Protein AF-A0A3C2B4I6-F1 (afdb_monomer_lite)

Structure (mmCIF, N/CA/C/O backbone):
data_AF-A0A3C2B4I6-F1
#
_entry.id   AF-A0A3C2B4I6-F1
#
loop_
_atom_site.group_PDB
_atom_site.id
_atom_site.type_symbol
_atom_site.label_atom_id
_atom_site.label_alt_id
_atom_site.label_comp_id
_atom_site.label_asym_id
_atom_site.label_entity_id
_atom_site.label_seq_id
_atom_site.pdbx_PDB_ins_code
_atom_site.Cartn_x
_atom_site.Cartn_y
_atom_site.Cartn_z
_atom_site.occupancy
_atom_site.B_iso_or_equiv
_atom_site.auth_seq_id
_atom_site.auth_comp_id
_atom_site.auth_asym_id
_atom_site.auth_atom_id
_atom_site.pdbx_PDB_model_num
ATOM 1 N N . MET A 1 1 ? 24.260 46.551 -58.430 1.00 42.47 1 MET A N 1
ATOM 2 C CA . MET A 1 1 ? 23.705 46.787 -57.082 1.00 42.47 1 MET A CA 1
ATOM 3 C C . MET A 1 1 ? 23.030 45.503 -56.647 1.00 42.47 1 MET A C 1
ATOM 5 O O . MET A 1 1 ? 22.108 45.074 -57.323 1.00 42.47 1 MET A O 1
ATOM 9 N N . GLY A 1 2 ? 23.569 44.849 -55.626 1.00 36.72 2 GLY A N 1
ATOM 10 C CA . GLY A 1 2 ? 23.146 43.525 -55.175 1.00 36.72 2 GLY A CA 1
ATOM 11 C C . GLY A 1 2 ? 24.155 43.033 -54.150 1.00 36.72 2 GLY A C 1
ATOM 12 O O . GLY A 1 2 ? 25.173 42.453 -54.504 1.00 36.72 2 GLY A O 1
ATOM 13 N N . GLU A 1 3 ? 23.912 43.436 -52.914 1.00 32.66 3 GLU A N 1
ATOM 14 C CA . GLU A 1 3 ? 24.729 43.251 -51.723 1.00 32.66 3 GLU A CA 1
ATOM 15 C C . GLU A 1 3 ? 24.770 41.771 -51.314 1.00 32.66 3 GLU A C 1
ATOM 17 O O . GLU A 1 3 ? 23.736 41.111 -51.236 1.00 32.66 3 GLU A O 1
ATOM 22 N N . VAL A 1 4 ? 25.974 41.251 -51.071 1.00 36.31 4 VAL A N 1
ATOM 23 C CA . VAL A 1 4 ? 26.203 39.921 -50.500 1.00 36.31 4 VAL A CA 1
ATOM 24 C C . VAL A 1 4 ? 26.600 40.142 -49.045 1.00 36.31 4 VAL A C 1
ATOM 26 O O . VAL A 1 4 ? 27.702 40.613 -48.773 1.00 36.31 4 VAL A O 1
ATOM 29 N N . VAL A 1 5 ? 25.703 39.822 -48.113 1.00 42.22 5 VAL A N 1
ATOM 30 C CA . VAL A 1 5 ? 25.998 39.780 -46.675 1.00 42.22 5 VAL A CA 1
ATOM 31 C C . VAL A 1 5 ? 25.936 38.328 -46.225 1.00 42.22 5 VAL A C 1
ATOM 33 O O . VAL A 1 5 ? 24.902 37.680 -46.371 1.00 42.22 5 VAL A O 1
ATOM 36 N N . GLY A 1 6 ? 27.037 37.829 -45.660 1.00 32.84 6 GLY A N 1
ATOM 37 C CA . GLY A 1 6 ? 27.046 36.571 -44.915 1.00 32.84 6 GLY A CA 1
ATOM 38 C C . GLY A 1 6 ? 28.350 35.785 -45.004 1.00 32.84 6 GLY A C 1
ATOM 39 O O . GLY A 1 6 ? 28.375 34.710 -45.591 1.00 32.84 6 GLY A O 1
ATOM 40 N N . LEU A 1 7 ? 29.423 36.296 -44.394 1.00 37.19 7 LEU A N 1
ATOM 41 C CA . LEU A 1 7 ? 30.557 35.479 -43.953 1.00 37.19 7 LEU A CA 1
ATOM 42 C C . LEU A 1 7 ? 30.389 35.193 -42.454 1.00 37.19 7 LEU A C 1
ATOM 44 O O . LEU A 1 7 ? 30.412 36.126 -41.658 1.00 37.19 7 LEU A O 1
ATOM 48 N N . ALA A 1 8 ? 30.273 33.919 -42.077 1.00 35.56 8 ALA A N 1
ATOM 49 C CA . ALA A 1 8 ? 30.660 33.410 -40.759 1.00 35.56 8 ALA A CA 1
ATOM 50 C C . ALA A 1 8 ? 30.963 31.906 -40.881 1.00 35.56 8 ALA A C 1
ATOM 52 O O . ALA A 1 8 ? 30.145 31.140 -41.387 1.00 35.56 8 ALA A O 1
ATOM 53 N N . GLY A 1 9 ? 32.183 31.518 -40.504 1.00 38.19 9 GLY A N 1
ATOM 54 C CA . GLY A 1 9 ? 32.722 30.165 -40.647 1.00 38.19 9 GLY A CA 1
ATOM 55 C C . GLY A 1 9 ? 32.210 29.161 -39.604 1.00 38.19 9 GLY A C 1
ATOM 56 O O . GLY A 1 9 ? 31.502 29.536 -38.670 1.00 38.19 9 GLY A O 1
ATOM 57 N N . PRO A 1 10 ? 32.574 27.874 -39.753 1.00 44.31 10 PRO A N 1
ATOM 58 C CA . PRO A 1 10 ? 32.165 26.809 -38.849 1.00 44.31 10 PRO A CA 1
ATOM 59 C C . PRO A 1 10 ? 33.047 26.836 -37.596 1.00 44.31 10 PRO A C 1
ATOM 61 O O . PRO A 1 10 ? 34.232 26.515 -37.656 1.00 44.31 10 PRO A O 1
ATOM 64 N N . GLY A 1 11 ? 32.469 27.219 -36.463 1.00 34.66 11 GLY A N 1
ATOM 65 C CA . GLY A 1 11 ? 33.149 27.213 -35.174 1.00 34.66 11 GLY A CA 1
ATOM 66 C C . GLY A 1 11 ? 32.163 26.939 -34.047 1.00 34.66 11 GLY A C 1
ATOM 67 O O . GLY A 1 11 ? 31.290 27.753 -33.786 1.00 34.66 11 GLY A O 1
ATOM 68 N N . GLU A 1 12 ? 32.335 25.774 -33.422 1.00 37.41 12 GLU A N 1
ATOM 69 C CA . GLU A 1 12 ? 31.983 25.480 -32.026 1.00 37.41 12 GLU A CA 1
ATOM 70 C C . GLU A 1 12 ? 30.504 25.617 -31.631 1.00 37.41 12 GLU A C 1
ATOM 72 O O . GLU A 1 12 ? 30.073 26.558 -30.972 1.00 37.41 12 GLU A O 1
ATOM 77 N N . VAL A 1 13 ? 29.723 24.578 -31.943 1.00 38.53 13 VAL A N 1
ATOM 78 C CA . VAL A 1 13 ? 28.493 24.293 -31.195 1.00 38.53 13 VAL A CA 1
ATOM 79 C C . VAL A 1 13 ? 28.908 23.570 -29.913 1.00 38.53 13 VAL A C 1
ATOM 81 O O . VAL A 1 13 ? 29.295 22.401 -29.954 1.00 38.53 13 VAL A O 1
ATOM 84 N N . GLY A 1 14 ? 28.877 24.283 -28.787 1.00 33.66 14 GLY A N 1
ATOM 85 C CA . GLY A 1 14 ? 29.060 23.703 -27.461 1.00 33.66 14 GLY A CA 1
ATOM 86 C C . GLY A 1 14 ? 28.008 22.624 -27.209 1.00 33.66 14 GLY A C 1
ATOM 87 O O . GLY A 1 14 ? 26.807 22.878 -27.285 1.00 33.66 14 GLY A O 1
ATOM 88 N N . ALA A 1 15 ? 28.466 21.403 -26.949 1.00 41.81 15 ALA A N 1
ATOM 89 C CA . ALA A 1 15 ? 27.624 20.324 -26.463 1.00 41.81 15 ALA A CA 1
ATOM 90 C C . ALA A 1 15 ? 27.304 20.587 -24.985 1.00 41.81 15 ALA A C 1
ATOM 92 O O . ALA A 1 15 ? 28.025 20.127 -24.105 1.00 41.81 15 ALA A O 1
ATOM 93 N N . GLU A 1 16 ? 26.243 21.346 -24.724 1.00 41.78 16 GLU A N 1
ATOM 94 C CA . GLU A 1 16 ? 25.640 21.462 -23.394 1.00 41.78 16 GLU A CA 1
ATOM 95 C C . GLU A 1 16 ? 24.633 20.302 -23.224 1.00 41.78 16 GLU A C 1
ATOM 97 O O . GLU A 1 16 ? 23.633 20.252 -23.952 1.00 41.78 16 GLU A O 1
ATOM 102 N N . PRO A 1 17 ? 24.873 19.313 -22.346 1.00 41.53 17 PRO A N 1
ATOM 103 C CA . PRO A 1 17 ? 23.876 18.294 -22.032 1.00 41.53 17 PRO A CA 1
ATOM 104 C C . PRO A 1 17 ? 22.804 18.871 -21.090 1.00 41.53 17 PRO A C 1
ATOM 106 O O . PRO A 1 17 ? 23.142 19.655 -20.216 1.00 41.53 17 PRO A O 1
ATOM 109 N N . PRO A 1 18 ? 21.521 18.474 -21.192 1.00 46.28 18 PRO A N 1
ATOM 110 C CA . PRO A 1 18 ? 20.528 18.831 -20.187 1.00 46.28 18 PRO A CA 1
ATOM 111 C C . PRO A 1 18 ? 20.714 17.948 -18.946 1.00 46.28 18 PRO A C 1
ATOM 113 O O . PRO A 1 18 ? 20.271 16.796 -18.896 1.00 46.28 18 PRO A O 1
ATOM 116 N N . ASP A 1 19 ? 21.370 18.491 -17.932 1.00 41.94 19 ASP A N 1
ATOM 117 C CA . ASP A 1 19 ? 21.428 17.970 -16.571 1.00 41.94 19 ASP A CA 1
ATOM 118 C C . ASP A 1 19 ? 20.028 17.973 -15.935 1.00 41.94 19 ASP A C 1
ATOM 120 O O . ASP A 1 19 ? 19.563 18.910 -15.289 1.00 41.94 19 ASP A O 1
ATOM 124 N N . VAL A 1 20 ? 19.329 16.852 -16.111 1.00 46.31 20 VAL A N 1
ATOM 125 C CA . VAL A 1 20 ? 18.185 16.481 -15.280 1.00 46.31 20 VAL A CA 1
ATOM 126 C C . VAL A 1 20 ? 18.740 16.015 -13.935 1.00 46.31 20 VAL A C 1
ATOM 128 O O . VAL A 1 20 ? 19.283 14.916 -13.824 1.00 46.31 20 VAL A O 1
ATOM 131 N N . GLY A 1 21 ? 18.614 16.862 -12.913 1.00 40.44 21 GLY A N 1
ATOM 132 C CA . GLY A 1 21 ? 18.989 16.553 -11.534 1.00 40.44 21 GLY A CA 1
ATOM 133 C C . GLY A 1 21 ? 18.323 15.270 -11.029 1.00 40.44 21 GLY A C 1
ATOM 134 O O . GLY A 1 21 ? 17.140 15.247 -10.695 1.00 40.44 21 GLY A O 1
ATOM 135 N N . LEU A 1 22 ? 19.102 14.190 -10.965 1.00 43.59 22 LEU A N 1
ATOM 136 C CA . LEU A 1 22 ? 18.763 12.954 -10.265 1.00 43.59 22 LEU A CA 1
ATOM 137 C C . LEU A 1 22 ? 19.282 13.045 -8.825 1.00 43.59 22 LEU A C 1
ATOM 139 O O . LEU A 1 22 ? 20.211 12.343 -8.436 1.00 43.59 22 LEU A O 1
ATOM 143 N N . ASP A 1 23 ? 18.678 13.915 -8.019 1.00 39.09 23 ASP A N 1
ATOM 144 C CA . ASP A 1 23 ? 18.985 14.064 -6.592 1.00 39.09 23 ASP A CA 1
ATOM 145 C C . ASP A 1 23 ? 18.058 13.210 -5.706 1.00 39.09 23 ASP A C 1
ATOM 147 O O . ASP A 1 23 ? 17.593 13.640 -4.651 1.00 39.09 23 ASP A O 1
ATOM 151 N N . ARG A 1 24 ? 17.767 11.959 -6.095 1.00 41.47 24 ARG A N 1
ATOM 152 C CA . ARG A 1 24 ? 17.055 11.021 -5.207 1.00 41.47 24 ARG A CA 1
ATOM 153 C C . ARG A 1 24 ? 17.670 9.632 -5.200 1.00 41.47 24 ARG A C 1
ATOM 155 O O . ARG A 1 24 ? 17.984 9.057 -6.235 1.00 41.47 24 ARG A O 1
ATOM 162 N N . ALA A 1 25 ? 17.822 9.125 -3.978 1.00 34.28 25 ALA A N 1
ATOM 163 C CA . ALA A 1 25 ? 18.508 7.896 -3.623 1.00 34.28 25 ALA A CA 1
ATOM 164 C C . ALA A 1 25 ? 18.123 6.698 -4.505 1.00 34.28 25 ALA A C 1
ATOM 166 O O . ALA A 1 25 ? 16.953 6.348 -4.652 1.00 34.28 25 ALA A O 1
ATOM 167 N N . TYR A 1 26 ? 19.162 6.050 -5.024 1.00 34.78 26 TYR A N 1
ATOM 168 C CA . TYR A 1 26 ? 19.161 4.752 -5.683 1.00 34.78 26 TYR A CA 1
ATOM 169 C C . TYR A 1 26 ? 18.458 3.697 -4.805 1.00 34.78 26 TYR A C 1
ATOM 171 O O . TYR A 1 26 ? 19.023 3.212 -3.823 1.00 34.78 26 TYR A O 1
ATOM 179 N N . GLU A 1 27 ? 17.211 3.331 -5.126 1.00 37.97 27 GLU A N 1
ATOM 180 C CA . GLU A 1 27 ? 16.585 2.137 -4.551 1.00 37.97 27 GLU A CA 1
ATOM 181 C C . GLU A 1 27 ? 17.243 0.900 -5.183 1.00 37.97 27 GLU A C 1
ATOM 183 O O . GLU A 1 27 ? 17.097 0.615 -6.370 1.00 37.97 27 GLU A O 1
ATOM 188 N N . ARG A 1 28 ? 17.994 0.169 -4.355 1.00 37.78 28 ARG A N 1
ATOM 189 C CA . ARG A 1 28 ? 18.624 -1.122 -4.645 1.00 37.78 28 ARG A CA 1
ATOM 190 C C . ARG A 1 28 ? 17.547 -2.170 -4.955 1.00 37.78 28 ARG A C 1
ATOM 192 O O . ARG A 1 28 ? 17.141 -2.925 -4.074 1.00 37.78 28 ARG A O 1
ATOM 199 N N . PHE A 1 29 ? 17.065 -2.219 -6.194 1.00 36.41 29 PHE A N 1
ATOM 200 C CA . PHE A 1 29 ? 16.226 -3.317 -6.666 1.00 36.41 29 PHE A CA 1
ATOM 201 C C . PHE A 1 29 ? 17.099 -4.560 -6.869 1.00 36.41 29 PHE A C 1
ATOM 203 O O . PHE A 1 29 ? 17.863 -4.663 -7.826 1.00 36.41 29 PHE A O 1
ATOM 210 N N . GLN A 1 30 ? 16.986 -5.512 -5.942 1.00 42.88 30 GLN A N 1
ATOM 211 C CA . GLN A 1 30 ? 17.331 -6.907 -6.200 1.00 42.88 30 GLN A CA 1
ATOM 212 C C . GLN A 1 30 ? 16.523 -7.387 -7.413 1.00 42.88 30 GLN A C 1
ATOM 214 O O . GLN A 1 30 ? 15.316 -7.150 -7.497 1.00 42.88 30 GLN A O 1
ATOM 219 N N . GLY A 1 31 ? 17.213 -8.013 -8.368 1.00 35.94 31 GLY A N 1
ATOM 220 C CA . GLY A 1 31 ? 16.643 -8.472 -9.628 1.00 35.94 31 GLY A CA 1
ATOM 221 C C . GLY A 1 31 ? 15.423 -9.366 -9.417 1.00 35.94 31 GLY A C 1
ATOM 222 O O . GLY A 1 31 ? 15.503 -10.406 -8.768 1.00 35.94 31 GLY A O 1
ATOM 223 N N . LEU A 1 32 ? 14.294 -8.961 -9.995 1.00 32.66 32 LEU A N 1
ATOM 224 C CA . LEU A 1 32 ? 13.143 -9.833 -10.181 1.00 32.66 32 LEU A CA 1
ATOM 225 C C . LEU A 1 32 ? 13.495 -10.863 -11.257 1.00 32.66 32 LEU A C 1
ATOM 227 O O . LEU A 1 32 ? 13.617 -10.536 -12.437 1.00 32.66 32 LEU A O 1
ATOM 231 N N . THR A 1 33 ? 13.656 -12.115 -10.843 1.00 38.62 33 THR A N 1
ATOM 232 C CA . THR A 1 33 ? 13.676 -13.275 -11.730 1.00 38.62 33 THR A CA 1
ATOM 233 C C . THR A 1 33 ? 12.339 -13.372 -12.461 1.00 38.62 33 THR A C 1
ATOM 235 O O . THR A 1 33 ? 11.281 -13.514 -11.852 1.00 38.62 33 THR A O 1
ATOM 238 N N . VAL A 1 34 ? 12.383 -13.289 -13.789 1.00 35.47 34 VAL A N 1
ATOM 239 C CA . VAL A 1 34 ? 11.223 -13.532 -14.651 1.00 35.47 34 VAL A CA 1
ATOM 240 C C . VAL A 1 34 ? 11.023 -15.050 -14.746 1.00 35.47 34 VAL A C 1
ATOM 242 O O . VAL A 1 34 ? 11.927 -15.732 -15.235 1.00 35.47 34 VAL A O 1
ATOM 245 N N . PRO A 1 35 ? 9.884 -15.622 -14.316 1.00 34.84 35 PRO A N 1
ATOM 246 C CA . PRO A 1 35 ? 9.615 -17.031 -14.554 1.00 34.84 35 PRO A CA 1
ATOM 247 C C . PRO A 1 35 ? 9.388 -17.234 -16.057 1.00 34.84 35 PRO A C 1
ATOM 249 O O . PRO A 1 35 ? 8.413 -16.742 -16.627 1.00 34.84 35 PRO A O 1
ATOM 252 N N . ARG A 1 36 ? 10.300 -17.953 -16.722 1.00 34.03 36 ARG A N 1
ATOM 253 C CA . ARG A 1 36 ? 10.041 -18.481 -18.065 1.00 34.03 36 ARG A CA 1
ATOM 254 C C . ARG A 1 36 ? 9.018 -19.604 -17.936 1.00 34.03 36 ARG A C 1
ATOM 256 O O . ARG A 1 36 ? 9.290 -20.626 -17.314 1.00 34.03 36 ARG A O 1
ATOM 263 N N . LEU A 1 37 ? 7.846 -19.394 -18.531 1.00 36.22 37 LEU A N 1
ATOM 264 C CA . LEU A 1 37 ? 6.846 -20.434 -18.733 1.00 36.22 37 LEU A CA 1
ATOM 265 C C . LEU A 1 37 ? 7.494 -21.556 -19.562 1.00 36.22 37 LEU A C 1
ATOM 267 O O . LEU A 1 37 ? 7.978 -21.315 -20.669 1.00 36.22 37 LEU A O 1
ATOM 271 N N . GLY A 1 38 ? 7.570 -22.752 -18.979 1.00 35.97 38 GLY A N 1
ATOM 272 C CA . GLY A 1 38 ? 8.239 -23.908 -19.557 1.00 35.97 38 GLY A CA 1
ATOM 273 C C . GLY A 1 38 ? 7.572 -24.371 -20.847 1.00 35.97 38 GLY A C 1
ATOM 274 O O . GLY A 1 38 ? 6.449 -24.863 -20.835 1.00 35.97 38 GLY A O 1
ATOM 275 N N . VAL A 1 39 ? 8.304 -24.263 -21.952 1.00 36.41 39 VAL A N 1
ATOM 276 C CA . VAL A 1 39 ? 8.123 -25.132 -23.114 1.00 36.41 39 VAL A CA 1
ATOM 277 C C . VAL A 1 39 ? 9.224 -26.174 -23.003 1.00 36.41 39 VAL A C 1
ATOM 279 O O . VAL A 1 39 ? 10.406 -25.840 -23.106 1.00 36.41 39 VAL A O 1
ATOM 282 N N . GLY A 1 40 ? 8.827 -27.411 -22.701 1.00 38.47 40 GLY A N 1
ATOM 283 C CA . GLY A 1 40 ? 9.724 -28.549 -22.551 1.00 38.47 40 GLY A CA 1
ATOM 284 C C . GLY A 1 40 ? 10.572 -28.731 -23.803 1.00 38.47 40 GLY A C 1
ATOM 285 O O . GLY A 1 40 ? 10.074 -29.121 -24.855 1.00 38.47 40 GLY A O 1
ATOM 286 N N . ARG A 1 41 ? 11.860 -28.426 -23.679 1.00 33.91 41 ARG A N 1
ATOM 287 C CA . ARG A 1 41 ? 12.894 -28.919 -24.577 1.00 33.91 41 ARG A CA 1
ATOM 288 C C . ARG A 1 41 ? 13.745 -29.857 -23.749 1.00 33.91 41 ARG A C 1
ATOM 290 O O . ARG A 1 41 ? 14.305 -29.438 -22.738 1.00 33.91 41 ARG A O 1
ATOM 297 N N . GLU A 1 42 ? 13.752 -31.122 -24.150 1.00 31.84 42 GLU A N 1
ATOM 298 C CA . GLU A 1 42 ? 14.636 -32.148 -23.614 1.00 31.84 42 GLU A CA 1
ATOM 299 C C . GLU A 1 42 ? 16.052 -31.584 -23.520 1.00 31.84 42 GLU A C 1
ATOM 301 O O . GLU A 1 42 ? 16.640 -31.140 -24.509 1.00 31.84 42 GLU A O 1
ATOM 306 N N . ALA A 1 43 ? 16.575 -31.552 -22.298 1.00 28.72 43 ALA A N 1
ATOM 307 C CA . ALA A 1 43 ? 17.964 -31.240 -22.056 1.00 28.72 43 ALA A CA 1
ATOM 308 C C . ALA A 1 43 ? 18.793 -32.407 -22.600 1.00 28.72 43 ALA A C 1
ATOM 310 O O . ALA A 1 43 ? 19.017 -33.401 -21.912 1.00 28.72 43 ALA A O 1
ATOM 311 N N . VAL A 1 44 ? 19.239 -32.300 -23.851 1.00 31.78 44 VAL A N 1
ATOM 312 C CA . VAL A 1 44 ? 20.329 -33.135 -24.353 1.00 31.78 44 VAL A CA 1
ATOM 313 C C . VAL A 1 44 ? 21.587 -32.668 -23.632 1.00 31.78 44 VAL A C 1
ATOM 315 O O . VAL A 1 44 ? 22.223 -31.680 -23.996 1.00 31.78 44 VAL A O 1
ATOM 318 N N . GLN A 1 45 ? 21.894 -33.355 -22.538 1.00 27.14 45 GLN A N 1
ATOM 319 C CA . GLN A 1 45 ? 23.137 -33.204 -21.809 1.00 27.14 45 GLN A CA 1
ATOM 320 C C . GLN A 1 45 ? 24.261 -33.728 -22.706 1.00 27.14 45 GLN A C 1
ATOM 322 O O . GLN A 1 45 ? 24.433 -34.935 -22.868 1.00 27.14 45 GLN A O 1
ATOM 327 N N . VAL A 1 46 ? 25.015 -32.817 -23.324 1.00 31.12 46 VAL A N 1
ATOM 328 C CA . VAL A 1 46 ? 26.238 -33.171 -24.048 1.00 31.12 46 VAL A CA 1
ATOM 329 C C . VAL A 1 46 ? 27.255 -33.632 -23.008 1.00 31.12 46 VAL A C 1
ATOM 331 O O . VAL A 1 46 ? 27.885 -32.836 -22.314 1.00 31.12 46 VAL A O 1
ATOM 334 N N . GLN A 1 47 ? 27.355 -34.947 -22.845 1.00 30.23 47 GLN A N 1
ATOM 335 C CA . GLN A 1 47 ? 28.338 -35.585 -21.987 1.00 30.23 47 GLN A CA 1
ATOM 336 C C . GLN A 1 47 ? 29.711 -35.391 -22.645 1.00 30.23 47 GLN A C 1
ATOM 338 O O . GLN A 1 47 ? 30.035 -36.051 -23.633 1.00 30.23 47 GLN A O 1
ATOM 343 N N . HIS A 1 48 ? 30.525 -34.465 -22.129 1.00 28.08 48 HIS A N 1
ATOM 344 C CA . HIS A 1 48 ? 31.943 -34.431 -22.478 1.00 28.08 48 HIS A CA 1
ATOM 345 C C . HIS A 1 48 ? 32.550 -35.769 -22.057 1.00 28.08 48 HIS A C 1
ATOM 347 O O . HIS A 1 48 ? 32.607 -36.102 -20.871 1.00 28.08 48 HIS A O 1
ATOM 353 N N . ARG A 1 49 ? 32.953 -36.565 -23.050 1.00 31.09 49 ARG A N 1
ATOM 354 C CA . ARG A 1 49 ? 33.602 -37.857 -22.850 1.00 31.09 49 ARG A CA 1
ATOM 355 C C . ARG A 1 49 ? 34.909 -37.618 -22.103 1.00 31.09 49 ARG A C 1
ATOM 357 O O . ARG A 1 49 ? 35.883 -37.150 -22.685 1.00 31.09 49 ARG A O 1
ATOM 364 N N . ALA A 1 50 ? 34.923 -37.949 -20.817 1.00 34.16 50 ALA A N 1
ATOM 365 C CA . ALA A 1 50 ? 36.154 -38.128 -20.071 1.00 34.16 50 ALA A CA 1
ATOM 366 C C . ALA A 1 50 ? 36.949 -39.250 -20.753 1.00 34.16 50 ALA A C 1
ATOM 368 O O . ALA A 1 50 ? 36.554 -40.414 -20.713 1.00 34.16 50 ALA A O 1
ATOM 369 N N . ILE A 1 51 ? 38.042 -38.893 -21.425 1.00 38.44 51 ILE A N 1
ATOM 370 C CA . ILE A 1 51 ? 39.042 -39.857 -21.878 1.00 38.44 51 ILE A CA 1
ATOM 371 C C . ILE A 1 51 ? 40.219 -39.730 -20.914 1.00 38.44 51 ILE A C 1
ATOM 373 O O . ILE A 1 51 ? 41.125 -38.925 -21.108 1.00 38.44 51 ILE A O 1
ATOM 377 N N . LEU A 1 52 ? 40.162 -40.517 -19.839 1.00 38.03 52 LEU A N 1
ATOM 378 C CA . LEU A 1 52 ? 41.347 -40.905 -19.087 1.00 38.03 52 LEU A CA 1
ATOM 379 C C . LEU A 1 52 ? 42.001 -42.101 -19.789 1.00 38.03 52 LEU A C 1
ATOM 381 O O . LEU A 1 52 ? 41.351 -43.106 -20.058 1.00 38.03 52 LEU A O 1
ATOM 385 N N . SER A 1 53 ? 43.295 -41.929 -20.055 1.00 40.72 53 SER A N 1
ATOM 386 C CA . SER A 1 53 ? 44.372 -42.924 -20.135 1.00 40.72 53 SER A CA 1
ATOM 387 C C . SER A 1 53 ? 44.130 -44.247 -20.879 1.00 40.72 53 SER A C 1
ATOM 389 O O . SER A 1 53 ? 43.523 -45.178 -20.357 1.00 40.72 53 SER A O 1
ATOM 391 N N . SER A 1 54 ? 44.822 -44.404 -22.008 1.00 33.19 54 SER A N 1
ATOM 392 C CA . SER A 1 54 ? 45.474 -45.666 -22.377 1.00 33.19 54 SER A CA 1
ATOM 393 C C . SER A 1 54 ? 46.672 -45.340 -23.271 1.00 33.19 54 SER A C 1
ATOM 395 O O . SER A 1 54 ? 46.537 -44.578 -24.226 1.00 33.19 54 SER A O 1
ATOM 397 N N . GLY A 1 55 ? 47.860 -45.789 -22.866 1.00 31.33 55 GLY A N 1
ATOM 398 C CA . GLY A 1 55 ? 49.144 -45.319 -23.381 1.00 31.33 55 GLY A CA 1
ATOM 399 C C . GLY A 1 55 ? 49.716 -46.118 -24.550 1.00 31.33 55 GLY A C 1
ATOM 400 O O . GLY A 1 55 ? 49.275 -47.227 -24.822 1.00 31.33 55 GLY A O 1
ATOM 401 N N . ALA A 1 56 ? 50.736 -45.536 -25.190 1.00 32.31 56 ALA A N 1
ATOM 402 C CA . ALA A 1 56 ? 52.027 -46.148 -25.541 1.00 32.31 56 ALA A CA 1
ATOM 403 C C . ALA A 1 56 ? 52.826 -45.217 -26.488 1.00 32.31 56 ALA A C 1
ATOM 405 O O . ALA A 1 56 ? 52.313 -44.830 -27.531 1.00 32.31 56 ALA A O 1
ATOM 406 N N . GLY A 1 57 ? 54.095 -44.927 -26.150 1.00 30.11 57 GLY A N 1
ATOM 407 C CA . GLY A 1 57 ? 55.178 -44.673 -27.126 1.00 30.11 57 GLY A CA 1
ATOM 408 C C . GLY A 1 57 ? 55.581 -43.225 -27.488 1.00 30.11 57 GLY A C 1
ATOM 409 O O . GLY A 1 57 ? 55.092 -42.693 -28.470 1.00 30.11 57 GLY A O 1
ATOM 410 N N . THR A 1 58 ? 56.514 -42.651 -26.707 1.00 31.64 58 THR A N 1
ATOM 411 C CA . THR A 1 58 ? 57.739 -41.826 -26.989 1.00 31.64 58 THR A CA 1
ATOM 412 C C . THR A 1 58 ? 58.018 -41.248 -28.414 1.00 31.64 58 THR A C 1
ATOM 414 O O . THR A 1 58 ? 57.688 -41.940 -29.370 1.00 31.64 58 THR A O 1
ATOM 417 N N . PRO A 1 59 ? 58.779 -40.123 -28.627 1.00 45.16 59 PRO A N 1
ATOM 418 C CA . PRO A 1 59 ? 59.487 -39.223 -27.688 1.00 45.16 59 PRO A CA 1
ATOM 419 C C . PRO A 1 59 ? 59.140 -37.716 -27.754 1.00 45.16 59 PRO A C 1
ATOM 421 O O . PRO A 1 59 ? 58.807 -37.151 -28.788 1.00 45.16 59 PRO A O 1
ATOM 424 N N . CYS A 1 60 ? 59.373 -37.076 -26.607 1.00 43.44 60 CYS A N 1
ATOM 425 C CA . CYS A 1 60 ? 60.074 -35.805 -26.388 1.00 43.44 60 CYS A CA 1
ATOM 426 C C . CYS A 1 60 ? 60.223 -34.845 -27.588 1.00 43.44 60 CYS A C 1
ATOM 428 O O . CYS A 1 60 ? 61.181 -34.940 -28.353 1.00 43.44 60 CYS A O 1
ATOM 430 N N . ILE A 1 61 ? 59.386 -33.810 -27.630 1.00 37.50 61 ILE A N 1
ATOM 431 C CA . ILE A 1 61 ? 59.807 -32.496 -28.119 1.00 37.50 61 ILE A CA 1
ATOM 432 C C . ILE A 1 61 ? 59.617 -31.536 -26.953 1.00 37.50 61 ILE A C 1
ATOM 434 O O . ILE A 1 61 ? 58.514 -31.347 -26.446 1.00 37.50 61 ILE A O 1
ATOM 438 N N . THR A 1 62 ? 60.739 -31.006 -26.482 1.00 47.03 62 THR A N 1
ATOM 439 C CA . THR A 1 62 ? 60.800 -29.812 -25.651 1.00 47.03 62 THR A CA 1
ATOM 440 C C . THR A 1 62 ? 60.078 -28.692 -26.381 1.00 47.03 62 THR A C 1
ATOM 442 O O . THR A 1 62 ? 60.608 -28.191 -27.370 1.00 47.03 62 THR A O 1
ATOM 445 N N . ASP A 1 63 ? 58.907 -28.282 -25.905 1.00 34.06 63 ASP A N 1
ATOM 446 C CA . ASP A 1 63 ? 58.460 -26.934 -26.204 1.00 34.06 63 ASP A CA 1
ATOM 447 C C . ASP A 1 63 ? 57.681 -26.331 -25.045 1.00 34.06 63 ASP A C 1
ATOM 449 O O . ASP A 1 63 ? 56.910 -26.981 -24.336 1.00 34.06 63 ASP A O 1
ATOM 453 N N . VAL A 1 64 ? 58.009 -25.077 -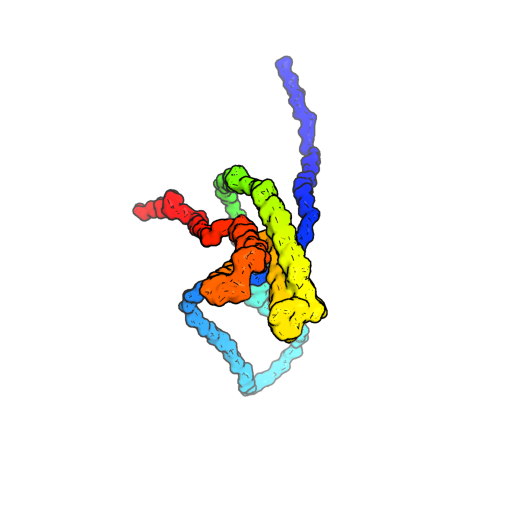24.813 1.00 39.50 64 VAL A N 1
ATOM 454 C CA . VAL A 1 64 ? 57.634 -24.279 -23.664 1.00 39.50 64 VAL A CA 1
ATOM 455 C C . VAL A 1 64 ? 56.135 -24.016 -23.707 1.00 39.50 64 VAL A C 1
ATOM 457 O O . VAL A 1 64 ? 55.592 -23.510 -24.685 1.00 39.50 64 VAL A O 1
ATOM 460 N N . THR A 1 65 ? 55.465 -24.306 -22.597 1.00 44.47 65 THR A N 1
ATOM 461 C CA . THR A 1 65 ? 54.105 -23.862 -22.306 1.00 44.47 65 THR A CA 1
ATOM 462 C C . THR A 1 65 ? 54.017 -22.336 -22.414 1.00 44.47 65 THR A C 1
ATOM 464 O O . THR A 1 65 ? 54.332 -21.615 -21.471 1.00 44.47 65 THR A O 1
ATOM 467 N N . CYS A 1 66 ? 53.561 -21.838 -23.560 1.00 37.69 66 CYS A N 1
ATOM 468 C CA . CYS A 1 66 ? 53.041 -20.486 -23.722 1.00 37.69 66 CYS A CA 1
ATOM 469 C C . CYS A 1 66 ? 51.854 -20.563 -24.687 1.00 37.69 66 CYS A C 1
ATOM 471 O O . CYS A 1 66 ? 52.014 -20.425 -25.895 1.00 37.69 66 CYS A O 1
ATOM 473 N N . CYS A 1 67 ? 50.687 -20.913 -24.130 1.00 44.28 67 CYS A N 1
ATOM 474 C CA . CYS A 1 67 ? 49.345 -20.686 -24.681 1.00 44.28 67 CYS A CA 1
ATOM 475 C C . CYS A 1 67 ? 49.280 -20.509 -26.209 1.00 44.28 67 CYS A C 1
ATOM 477 O O . CYS A 1 67 ? 49.012 -19.421 -26.727 1.00 44.28 67 CYS A O 1
ATOM 479 N N . VAL A 1 68 ? 49.475 -21.607 -26.946 1.00 49.75 68 VAL A N 1
ATOM 480 C CA . VAL A 1 68 ? 49.068 -21.667 -28.349 1.00 49.75 68 VAL A CA 1
ATOM 481 C C . VAL A 1 68 ? 47.550 -21.774 -28.341 1.00 49.75 68 VAL A C 1
ATOM 483 O O . VAL A 1 68 ? 46.990 -22.863 -28.377 1.00 49.75 68 VAL A O 1
ATOM 486 N N . VAL A 1 69 ? 46.885 -20.625 -28.209 1.00 60.72 69 VAL A N 1
ATOM 487 C CA . VAL A 1 69 ? 45.468 -20.516 -28.546 1.00 60.72 69 VAL A CA 1
ATOM 488 C C . VAL A 1 69 ? 45.366 -20.995 -29.986 1.00 60.72 69 VAL A C 1
ATOM 490 O O . VAL A 1 69 ? 46.015 -20.429 -30.877 1.00 60.72 69 VAL A O 1
ATOM 493 N N . ASP A 1 70 ? 44.634 -22.083 -30.198 1.00 84.31 70 ASP A N 1
ATOM 494 C CA . ASP A 1 70 ? 44.441 -22.607 -31.537 1.00 84.31 70 ASP A CA 1
ATOM 495 C C . ASP A 1 70 ? 43.654 -21.582 -32.389 1.00 84.31 70 ASP A C 1
ATOM 497 O O . ASP A 1 70 ? 43.089 -20.595 -31.892 1.00 84.31 70 ASP A O 1
ATOM 501 N N . CYS A 1 71 ? 43.654 -21.765 -33.708 1.00 91.06 71 CYS A N 1
ATOM 502 C CA . CYS A 1 71 ? 42.959 -20.842 -34.606 1.00 91.06 71 CYS A CA 1
ATOM 503 C C . CYS A 1 71 ? 41.433 -20.830 -34.382 1.00 91.06 71 CYS A C 1
ATOM 505 O O . CYS A 1 71 ? 40.799 -19.807 -34.627 1.00 91.06 71 CYS A O 1
ATOM 507 N N . GLU A 1 72 ? 40.833 -21.931 -33.933 1.00 90.81 72 GLU A N 1
ATOM 508 C CA . GLU A 1 72 ? 39.400 -22.051 -33.639 1.00 90.81 72 GLU A CA 1
ATOM 509 C C . GLU A 1 72 ? 39.025 -21.242 -32.387 1.00 90.81 72 GLU A C 1
ATOM 511 O O . GLU A 1 72 ? 38.175 -20.354 -32.456 1.00 90.81 72 GLU A O 1
ATOM 516 N N . GLN A 1 73 ? 39.722 -21.462 -31.275 1.00 90.69 73 GLN A N 1
ATOM 517 C CA . GLN A 1 73 ? 39.573 -20.723 -30.023 1.00 90.69 73 GLN A CA 1
ATOM 518 C C . GLN A 1 73 ? 39.822 -19.227 -30.222 1.00 90.69 73 GLN A C 1
ATOM 520 O O . GLN A 1 73 ? 39.065 -18.395 -29.721 1.00 90.69 73 GLN A O 1
ATOM 525 N N . THR A 1 74 ? 40.835 -18.870 -31.018 1.00 93.56 74 THR A N 1
ATOM 526 C CA . THR A 1 74 ? 41.107 -17.468 -31.364 1.00 93.56 74 THR A CA 1
ATOM 527 C C . THR A 1 74 ? 39.918 -16.843 -32.094 1.00 93.56 74 THR A C 1
ATOM 529 O O . THR A 1 74 ? 39.524 -15.722 -31.778 1.00 93.56 74 THR A O 1
ATOM 532 N N . ARG A 1 75 ? 39.303 -17.560 -33.045 1.00 94.25 75 ARG A N 1
ATOM 533 C CA . ARG A 1 75 ? 38.122 -17.072 -33.775 1.00 94.25 75 ARG A CA 1
ATOM 534 C C . ARG A 1 75 ? 36.912 -16.884 -32.863 1.00 94.25 75 ARG A C 1
ATOM 536 O O . ARG A 1 75 ? 36.209 -15.889 -33.018 1.00 94.25 75 ARG A O 1
ATOM 543 N N . VAL A 1 76 ? 36.693 -17.778 -31.898 1.00 95.06 76 VAL A N 1
ATOM 544 C CA . VAL A 1 76 ? 35.618 -17.630 -30.898 1.00 95.06 76 VAL A CA 1
ATOM 545 C C . VAL A 1 76 ? 35.807 -16.347 -30.087 1.00 95.06 76 VAL A C 1
ATOM 547 O O . VAL A 1 76 ? 34.883 -15.540 -29.993 1.00 95.06 76 VAL A O 1
ATOM 550 N N . VAL A 1 77 ? 37.017 -16.111 -29.572 1.00 95.81 77 VAL A N 1
ATOM 551 C CA . VAL A 1 77 ? 37.325 -14.907 -28.784 1.00 95.81 77 VAL A CA 1
ATOM 552 C C . VAL A 1 77 ? 37.201 -13.634 -29.624 1.00 95.81 77 VAL A C 1
ATOM 554 O O . VAL A 1 77 ? 36.634 -12.647 -29.163 1.00 95.81 77 VAL A O 1
ATOM 557 N N . LEU A 1 78 ? 37.675 -13.648 -30.871 1.00 94.56 78 LEU A N 1
ATOM 558 C CA . LEU A 1 78 ? 37.525 -12.519 -31.793 1.00 94.56 78 LEU A CA 1
ATOM 559 C C . LEU A 1 78 ? 36.048 -12.232 -32.120 1.00 94.56 78 LEU A C 1
ATOM 561 O O . LEU A 1 78 ? 35.648 -11.070 -32.174 1.00 94.56 78 LEU A O 1
ATOM 565 N N . SER A 1 79 ? 35.213 -13.263 -32.281 1.00 94.25 79 SER A N 1
ATOM 566 C CA . SER A 1 79 ? 33.763 -13.087 -32.440 1.00 94.25 79 SER A CA 1
ATOM 567 C C . SER A 1 79 ? 33.144 -12.442 -31.199 1.00 94.25 79 SER A C 1
ATOM 569 O O . SER A 1 79 ? 32.461 -11.429 -31.322 1.00 94.25 79 SER A O 1
ATOM 571 N N . ALA A 1 80 ? 33.450 -12.958 -30.005 1.00 94.94 80 ALA A N 1
ATOM 572 C CA . ALA A 1 80 ? 32.997 -12.365 -28.746 1.00 94.94 80 ALA A CA 1
ATOM 573 C C . ALA A 1 80 ? 33.483 -10.911 -28.589 1.00 94.94 80 ALA A C 1
ATOM 575 O O . ALA A 1 80 ? 32.776 -10.065 -28.046 1.00 94.94 80 ALA A O 1
ATOM 576 N N . GLN A 1 81 ? 34.663 -10.576 -29.119 1.00 95.12 81 GLN A N 1
ATOM 577 C CA . GLN A 1 81 ? 35.175 -9.207 -29.132 1.00 95.12 81 GLN A CA 1
ATOM 578 C C . GLN A 1 81 ? 34.329 -8.272 -30.019 1.00 95.12 81 GLN A C 1
ATOM 580 O O . GLN A 1 81 ? 34.143 -7.110 -29.654 1.00 95.12 81 GLN A O 1
ATOM 585 N N . LEU A 1 82 ? 33.777 -8.744 -31.147 1.00 93.12 82 LEU A N 1
ATOM 586 C CA . LEU A 1 82 ? 32.852 -7.948 -31.978 1.00 93.12 82 LEU A CA 1
ATOM 587 C C . LEU A 1 82 ? 31.531 -7.638 -31.268 1.00 93.12 82 LEU A C 1
ATOM 589 O O . LEU A 1 82 ? 30.940 -6.581 -31.513 1.00 93.12 82 LEU A O 1
ATOM 593 N N . ASP A 1 83 ? 31.096 -8.536 -30.389 1.00 92.31 83 ASP A N 1
ATOM 594 C CA . ASP A 1 83 ? 29.868 -8.400 -29.604 1.00 92.31 83 ASP A CA 1
ATOM 595 C C . ASP A 1 83 ? 30.091 -7.712 -28.247 1.00 92.31 83 ASP A C 1
ATOM 597 O O . ASP A 1 83 ? 29.138 -7.476 -27.514 1.00 92.31 83 ASP A O 1
ATOM 601 N N . GLN A 1 84 ? 31.330 -7.289 -27.961 1.00 93.38 84 GLN A N 1
ATOM 602 C CA . GLN A 1 84 ? 31.752 -6.680 -26.689 1.00 93.38 84 GLN A CA 1
ATOM 603 C C . GLN A 1 84 ? 31.614 -7.618 -25.475 1.00 93.38 84 GLN A C 1
ATOM 605 O O . GLN A 1 84 ? 31.463 -7.159 -24.344 1.00 93.38 84 GLN A O 1
ATOM 610 N N . GLU A 1 85 ? 31.707 -8.929 -25.699 1.00 95.81 85 GLU A N 1
ATOM 611 C CA . GLU A 1 85 ? 31.586 -9.970 -24.669 1.00 95.81 85 GLU A CA 1
ATOM 612 C C . GLU A 1 85 ? 32.937 -10.590 -24.264 1.00 95.81 85 GLU A C 1
ATOM 614 O O . GLU A 1 85 ? 33.022 -11.266 -23.241 1.00 95.81 85 GLU A O 1
ATOM 619 N N . ALA A 1 86 ? 34.011 -10.357 -25.030 1.00 94.50 86 ALA A N 1
ATOM 620 C CA . ALA A 1 86 ? 35.346 -10.864 -24.700 1.00 94.50 86 ALA A CA 1
ATOM 621 C C . ALA A 1 86 ? 35.981 -10.100 -23.528 1.00 94.50 86 ALA A C 1
ATOM 623 O O . ALA A 1 86 ? 35.985 -8.864 -23.504 1.00 94.50 86 ALA A O 1
ATOM 624 N N . SER A 1 87 ? 36.603 -10.821 -22.589 1.00 94.69 87 SER A N 1
ATOM 625 C CA . SER A 1 87 ? 37.376 -10.170 -21.529 1.00 94.69 87 SER A CA 1
ATOM 626 C C . SER A 1 87 ? 38.648 -9.502 -22.087 1.00 94.69 87 SER A C 1
ATOM 628 O O . SER A 1 87 ? 39.185 -9.934 -23.113 1.00 94.69 87 SER A O 1
ATOM 630 N N . PRO A 1 88 ? 39.208 -8.482 -21.405 1.00 93.19 88 PRO A N 1
ATOM 631 C CA . PRO A 1 88 ? 40.428 -7.809 -21.862 1.00 93.19 88 PRO A CA 1
ATOM 632 C C . PRO A 1 88 ? 41.639 -8.744 -22.011 1.00 93.19 88 PRO A C 1
ATOM 634 O O . PRO A 1 88 ? 42.480 -8.534 -22.883 1.00 93.19 88 PRO A O 1
ATOM 637 N N . ILE A 1 89 ? 41.727 -9.782 -21.172 1.00 91.62 89 ILE A N 1
ATOM 638 C CA . ILE A 1 89 ? 42.830 -10.754 -21.183 1.00 91.62 89 ILE A CA 1
ATOM 639 C C . ILE A 1 89 ? 42.708 -11.682 -22.395 1.00 91.62 89 ILE A C 1
ATOM 641 O O . ILE A 1 89 ? 43.681 -11.875 -23.125 1.00 91.62 89 ILE A O 1
ATOM 645 N N . GLU A 1 90 ? 41.511 -12.215 -22.646 1.00 90.38 90 GLU A N 1
ATOM 646 C CA . GLU A 1 90 ? 41.240 -13.077 -23.802 1.00 90.38 90 GLU A CA 1
ATOM 647 C C . GLU A 1 90 ? 41.424 -12.306 -25.110 1.00 90.38 90 GLU A C 1
ATOM 649 O O . GLU A 1 90 ? 42.124 -12.774 -26.011 1.00 90.38 90 GLU A O 1
ATOM 654 N N . ALA A 1 91 ? 40.883 -11.086 -25.188 1.00 92.81 91 ALA A N 1
ATOM 655 C CA . ALA A 1 91 ? 41.081 -10.206 -26.332 1.00 92.81 91 ALA A CA 1
ATOM 656 C C . ALA A 1 91 ? 42.574 -9.915 -26.557 1.00 92.81 91 ALA A C 1
ATOM 658 O O . ALA A 1 91 ? 43.049 -9.961 -27.692 1.00 92.81 91 ALA A O 1
ATOM 659 N N . GLY A 1 92 ? 43.351 -9.668 -25.498 1.00 92.62 92 GLY A N 1
ATOM 660 C CA . GLY A 1 92 ? 44.802 -9.489 -25.594 1.00 92.62 92 GLY A CA 1
ATOM 661 C C . GLY A 1 92 ? 45.513 -10.700 -26.213 1.00 92.62 92 GLY A C 1
ATOM 662 O O . GLY A 1 92 ? 46.314 -10.542 -27.138 1.00 92.62 92 GLY A O 1
ATOM 663 N N . ALA A 1 93 ? 45.177 -11.912 -25.764 1.00 90.38 93 ALA A N 1
ATOM 664 C CA . ALA A 1 93 ? 45.745 -13.154 -26.293 1.00 90.38 93 ALA A CA 1
ATOM 665 C C . ALA A 1 93 ? 45.353 -13.407 -27.764 1.00 90.38 93 ALA A C 1
ATOM 667 O O . ALA A 1 93 ? 46.212 -13.756 -28.582 1.00 90.38 93 ALA A O 1
ATOM 668 N N . ALA A 1 94 ? 44.089 -13.171 -28.123 1.00 92.31 94 ALA A N 1
ATOM 669 C CA . ALA A 1 94 ? 43.596 -13.322 -29.492 1.00 92.31 94 ALA A CA 1
ATOM 670 C C . ALA A 1 94 ? 44.227 -12.301 -30.458 1.00 92.31 94 ALA A C 1
ATOM 672 O O . ALA A 1 94 ? 44.656 -12.660 -31.557 1.00 92.31 94 ALA A O 1
ATOM 673 N N . ASN A 1 95 ? 44.389 -11.045 -30.031 1.00 94.12 95 ASN A N 1
ATOM 674 C CA . ASN A 1 95 ? 45.068 -10.018 -30.827 1.00 94.12 95 ASN A CA 1
ATOM 675 C C . ASN A 1 95 ? 46.563 -10.322 -31.014 1.00 94.12 95 ASN A C 1
ATOM 677 O O . ASN A 1 95 ? 47.108 -10.105 -32.097 1.00 94.12 95 ASN A O 1
ATOM 681 N N . ALA A 1 96 ? 47.230 -10.898 -30.008 1.00 92.75 96 ALA A N 1
ATOM 682 C CA . ALA A 1 96 ? 48.605 -11.370 -30.162 1.00 92.75 96 ALA A CA 1
ATOM 683 C C . ALA A 1 96 ? 48.715 -12.505 -31.203 1.00 92.75 96 ALA A C 1
ATOM 685 O O . ALA A 1 96 ? 49.696 -12.568 -31.949 1.00 92.75 96 ALA A O 1
ATOM 686 N N . HIS A 1 97 ? 47.704 -13.378 -31.296 1.00 92.81 97 HIS A N 1
ATOM 687 C CA . HIS A 1 97 ? 47.642 -14.439 -32.306 1.00 92.81 97 HIS A CA 1
ATOM 688 C C . HIS A 1 97 ? 47.499 -13.879 -33.735 1.00 92.81 97 HIS A C 1
ATOM 690 O O . HIS A 1 97 ? 48.145 -14.391 -34.654 1.00 92.81 97 HIS A O 1
ATOM 696 N N . LEU A 1 98 ? 46.758 -12.779 -33.933 1.00 93.31 98 LEU A N 1
ATOM 697 C CA . LEU A 1 98 ? 46.674 -12.087 -35.232 1.00 93.31 98 LEU A CA 1
ATOM 698 C C . LEU A 1 98 ? 48.041 -11.618 -35.748 1.00 93.31 98 LEU A C 1
ATOM 700 O O . LEU A 1 98 ? 48.245 -11.538 -36.956 1.00 93.31 98 LEU A O 1
ATOM 704 N N . GLY A 1 99 ? 48.996 -11.339 -34.855 1.00 90.56 99 GLY A N 1
ATOM 705 C CA . GLY A 1 99 ? 50.373 -11.003 -35.221 1.00 90.56 99 GLY A CA 1
ATOM 706 C C . GLY A 1 99 ? 51.136 -12.157 -35.879 1.00 90.56 99 GLY A C 1
ATOM 707 O O . GLY A 1 99 ? 52.014 -11.901 -36.700 1.00 90.56 99 GLY A O 1
ATOM 708 N N . ARG A 1 100 ? 50.775 -13.410 -35.566 1.00 89.38 100 ARG A N 1
ATOM 709 C CA . ARG A 1 100 ? 51.524 -14.624 -35.937 1.00 89.38 100 ARG A CA 1
ATOM 710 C C . ARG A 1 100 ? 50.834 -15.491 -36.994 1.00 89.38 100 ARG A C 1
ATOM 712 O O . ARG A 1 100 ? 51.515 -16.245 -37.678 1.00 89.38 100 ARG A O 1
ATOM 719 N N . CYS A 1 101 ? 49.512 -15.387 -37.144 1.00 93.75 101 CYS A N 1
ATOM 720 C CA . CYS A 1 101 ? 48.736 -16.216 -38.068 1.00 93.75 101 CYS A CA 1
ATOM 721 C C . CYS A 1 101 ? 48.075 -15.372 -39.177 1.00 93.75 101 CYS A C 1
ATOM 723 O O . CYS A 1 101 ? 47.128 -14.631 -38.890 1.00 93.75 101 CYS A O 1
ATOM 725 N N . PRO A 1 102 ? 48.516 -15.480 -40.448 1.00 91.88 102 PRO A N 1
ATOM 726 C CA . PRO A 1 102 ? 47.905 -14.743 -41.557 1.00 91.88 102 PRO A CA 1
ATOM 727 C C . PRO A 1 102 ? 46.452 -15.171 -41.816 1.00 91.88 102 PRO A C 1
ATOM 729 O O . PRO A 1 102 ? 45.596 -14.316 -42.001 1.00 91.88 102 PRO A O 1
ATOM 732 N N . ALA A 1 103 ? 46.126 -16.462 -41.690 1.00 90.94 103 ALA A N 1
ATOM 733 C CA . ALA A 1 103 ? 44.765 -16.958 -41.909 1.00 90.94 103 ALA A CA 1
ATOM 734 C C . ALA A 1 103 ? 43.734 -16.386 -40.914 1.00 90.94 103 ALA A C 1
ATOM 736 O O . ALA A 1 103 ? 42.585 -16.135 -41.277 1.00 90.94 103 ALA A O 1
ATOM 737 N N . CYS A 1 104 ? 44.121 -16.165 -39.652 1.00 94.12 104 CYS A N 1
ATOM 738 C CA . CYS A 1 104 ? 43.258 -15.509 -38.664 1.00 94.12 104 CYS A CA 1
ATOM 739 C C . CYS A 1 104 ? 43.145 -13.997 -38.909 1.00 94.12 104 CYS A C 1
ATOM 741 O O . CYS A 1 104 ? 42.097 -13.419 -38.630 1.00 94.12 104 CYS A O 1
ATOM 743 N N . ARG A 1 105 ? 44.189 -13.364 -39.463 1.00 94.94 105 ARG A N 1
ATOM 744 C CA . ARG A 1 105 ? 44.181 -11.946 -39.854 1.00 94.94 105 ARG A CA 1
ATOM 745 C C . ARG A 1 105 ? 43.217 -11.682 -41.007 1.00 94.94 105 ARG A C 1
ATOM 747 O O . ARG A 1 105 ? 42.420 -10.750 -40.918 1.00 94.94 105 ARG A O 1
ATOM 754 N N . ASP A 1 106 ? 43.264 -12.521 -42.034 1.00 95.25 106 ASP A N 1
ATOM 755 C CA . ASP A 1 106 ? 42.388 -12.406 -43.202 1.00 95.25 106 ASP A CA 1
ATOM 756 C C . ASP A 1 106 ? 40.928 -12.638 -42.797 1.00 95.25 106 ASP A C 1
ATOM 758 O O . ASP A 1 106 ? 40.060 -11.810 -43.068 1.00 95.25 106 ASP A O 1
ATOM 762 N N . TRP A 1 107 ? 40.679 -13.692 -42.013 1.00 95.19 107 TRP A N 1
ATOM 763 C CA . TRP A 1 107 ? 39.353 -13.967 -41.462 1.00 95.19 107 TRP A CA 1
ATOM 764 C C . TRP A 1 107 ? 38.812 -12.804 -40.612 1.00 95.19 107 TRP A C 1
ATOM 766 O O . TRP A 1 107 ? 37.656 -12.416 -40.772 1.00 95.19 107 TRP A O 1
ATOM 776 N N . TRP A 1 108 ? 39.640 -12.208 -39.745 1.00 96.19 108 TRP A N 1
ATOM 777 C CA . TRP A 1 108 ? 39.248 -11.058 -38.920 1.00 96.19 108 TRP A CA 1
ATOM 778 C C . TRP A 1 108 ? 38.848 -9.841 -39.767 1.00 96.19 108 TRP A C 1
ATOM 780 O O . TRP A 1 108 ? 37.847 -9.175 -39.486 1.00 96.19 108 TRP A O 1
ATOM 790 N N . ALA A 1 109 ? 39.600 -9.568 -40.837 1.00 95.25 109 ALA A N 1
ATOM 791 C CA . ALA A 1 109 ? 39.283 -8.493 -41.771 1.00 95.25 109 ALA A CA 1
ATOM 792 C C . ALA A 1 109 ? 37.956 -8.745 -42.511 1.00 95.25 109 ALA A C 1
ATOM 794 O O . ALA A 1 109 ? 37.149 -7.820 -42.669 1.00 95.25 109 ALA A O 1
ATOM 795 N N . ASP A 1 110 ? 37.701 -9.988 -42.919 1.00 95.19 110 ASP A N 1
ATOM 796 C CA . ASP A 1 110 ? 36.482 -10.371 -43.632 1.00 95.19 110 ASP A CA 1
ATOM 797 C C . ASP A 1 110 ? 35.232 -10.258 -42.757 1.00 95.19 110 ASP A C 1
ATOM 799 O O . ASP A 1 110 ? 34.246 -9.628 -43.165 1.00 95.19 110 ASP A O 1
ATOM 803 N N . ILE A 1 111 ? 35.270 -10.773 -41.525 1.00 94.12 111 ILE A N 1
ATOM 804 C CA . ILE A 1 111 ? 34.123 -10.649 -40.618 1.00 94.12 111 ILE A CA 1
ATOM 805 C C . I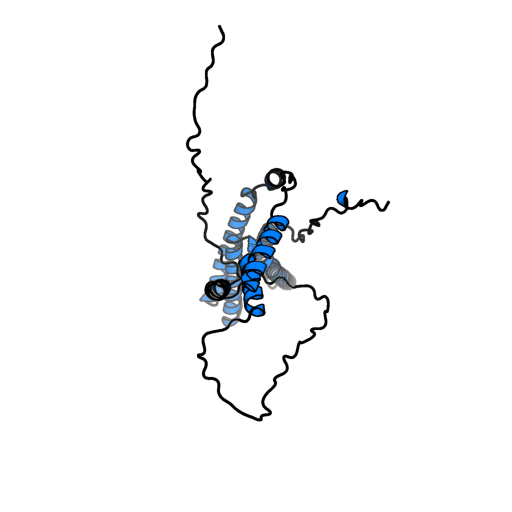LE A 1 111 ? 33.895 -9.202 -40.175 1.00 94.12 111 ILE A C 1
ATOM 807 O O . ILE A 1 111 ? 32.747 -8.786 -40.028 1.00 94.12 111 ILE A O 1
ATOM 811 N N . GLY A 1 112 ? 34.956 -8.399 -40.023 1.00 91.94 112 GLY A N 1
ATOM 812 C CA . GLY A 1 112 ? 34.837 -6.977 -39.699 1.00 91.94 112 GLY A CA 1
ATOM 813 C C . GLY A 1 112 ? 34.126 -6.197 -40.807 1.00 91.94 112 GLY A C 1
ATOM 814 O O . GLY A 1 112 ? 33.284 -5.333 -40.534 1.00 91.94 112 GLY A O 1
ATOM 815 N N . ARG A 1 113 ? 34.405 -6.545 -42.069 1.00 91.81 113 ARG A N 1
ATOM 816 C CA . ARG A 1 113 ? 33.703 -6.003 -43.239 1.00 91.81 113 ARG A CA 1
ATOM 817 C C . ARG A 1 113 ? 32.230 -6.412 -43.240 1.00 91.81 113 ARG A C 1
ATOM 819 O O . ARG A 1 113 ? 31.368 -5.546 -43.392 1.00 91.81 113 ARG A O 1
ATOM 826 N N . LEU A 1 114 ? 31.940 -7.696 -43.023 1.00 91.00 114 LEU A N 1
ATOM 827 C CA . LEU A 1 114 ? 30.571 -8.215 -42.973 1.00 91.00 114 LEU A CA 1
ATOM 828 C C . LEU A 1 114 ? 29.759 -7.575 -41.838 1.00 91.00 114 LEU A C 1
ATOM 830 O O . LEU A 1 114 ? 28.654 -7.089 -42.070 1.00 91.00 114 LEU A O 1
ATOM 834 N N . ASN A 1 115 ? 30.321 -7.500 -40.630 1.00 90.75 115 ASN A N 1
ATOM 835 C CA . ASN A 1 115 ? 29.670 -6.899 -39.467 1.00 90.75 115 ASN A CA 1
ATOM 836 C C . ASN A 1 115 ? 29.301 -5.429 -39.723 1.00 90.75 115 ASN A C 1
ATOM 838 O O . ASN A 1 115 ? 28.209 -4.988 -39.367 1.00 90.75 115 ASN A O 1
ATOM 842 N N . ARG A 1 116 ? 30.166 -4.674 -40.415 1.00 88.00 116 ARG A N 1
ATOM 843 C CA . ARG A 1 116 ? 29.872 -3.288 -40.810 1.00 88.00 116 ARG A CA 1
ATOM 844 C C . ARG A 1 116 ? 28.682 -3.199 -41.764 1.00 88.00 116 ARG A C 1
ATOM 846 O O . ARG A 1 116 ? 27.802 -2.373 -41.543 1.00 88.00 116 ARG A O 1
ATOM 853 N N . VAL A 1 117 ? 28.641 -4.052 -42.787 1.00 89.19 117 VAL A N 1
ATOM 854 C CA . VAL A 1 117 ? 27.528 -4.104 -43.753 1.00 89.19 117 VAL A CA 1
ATOM 855 C C . VAL A 1 117 ? 26.214 -4.482 -43.065 1.00 89.19 117 VAL A C 1
ATOM 857 O O . VAL A 1 117 ? 25.162 -3.947 -43.401 1.00 89.19 117 VAL A O 1
ATOM 860 N N . LEU A 1 118 ? 26.260 -5.386 -42.085 1.00 87.44 118 LEU A N 1
ATOM 861 C CA . LEU A 1 118 ? 25.065 -5.827 -41.366 1.00 87.44 118 LEU A CA 1
ATOM 862 C C . LEU A 1 118 ? 24.549 -4.788 -40.362 1.00 87.44 118 LEU A C 1
ATOM 864 O O . LEU A 1 118 ? 23.333 -4.630 -40.247 1.00 87.44 118 LEU A O 1
ATOM 868 N N . ARG A 1 119 ? 25.446 -4.087 -39.652 1.00 84.44 119 ARG A N 1
ATOM 869 C CA . ARG A 1 119 ? 25.083 -3.114 -38.60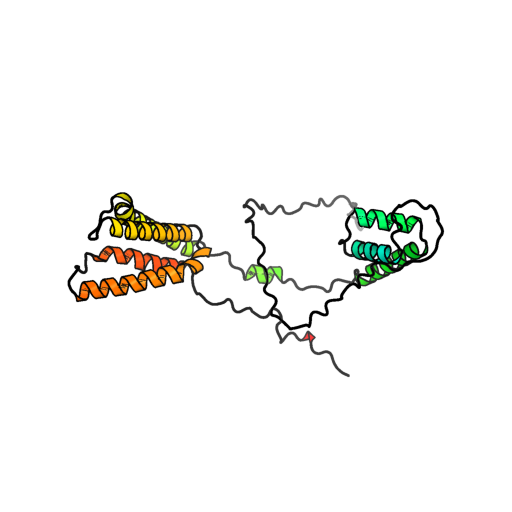5 1.00 84.44 119 ARG A CA 1
ATOM 870 C C . ARG A 1 119 ? 24.681 -1.750 -39.152 1.00 84.44 119 ARG A C 1
ATOM 872 O O . ARG A 1 119 ? 23.837 -1.088 -38.556 1.00 84.44 119 ARG A O 1
ATOM 879 N N . VAL A 1 120 ? 25.273 -1.313 -40.262 1.00 83.38 120 VAL A N 1
ATOM 880 C CA . VAL A 1 120 ? 24.957 -0.009 -40.852 1.00 83.38 120 VAL A CA 1
ATOM 881 C C . VAL A 1 120 ? 23.798 -0.178 -41.825 1.00 83.38 120 VAL A C 1
ATOM 883 O O . VAL A 1 120 ? 23.977 -0.528 -42.989 1.00 83.38 120 VAL A O 1
ATOM 886 N N . ARG A 1 121 ? 22.590 0.079 -41.330 1.00 76.94 121 ARG A N 1
ATOM 887 C CA . ARG A 1 121 ? 21.383 0.236 -42.144 1.00 76.94 121 ARG A CA 1
ATOM 888 C C . ARG A 1 121 ? 20.808 1.618 -41.889 1.00 76.94 121 ARG A C 1
ATOM 890 O O . ARG A 1 121 ? 20.940 2.146 -40.787 1.00 76.94 121 ARG A O 1
ATOM 897 N N . VAL A 1 122 ? 20.185 2.199 -42.909 1.00 79.12 122 VAL A N 1
ATOM 898 C CA . VAL A 1 122 ? 19.411 3.431 -42.737 1.00 79.12 122 VAL A CA 1
ATOM 899 C C . VAL A 1 122 ? 18.350 3.152 -41.678 1.00 79.12 122 VAL A C 1
ATOM 901 O O . VAL A 1 122 ? 17.607 2.177 -41.793 1.00 79.12 122 VAL A O 1
ATOM 904 N N . ALA A 1 123 ? 18.339 3.957 -40.617 1.00 77.75 123 ALA A N 1
ATOM 905 C CA . ALA A 1 123 ? 17.298 3.871 -39.611 1.00 77.75 123 ALA A CA 1
ATOM 906 C C . ALA A 1 123 ? 15.964 4.208 -40.283 1.00 77.75 123 ALA A C 1
ATOM 908 O O . ALA A 1 123 ? 15.833 5.267 -40.898 1.00 77.75 123 ALA A O 1
ATOM 909 N N . GLU A 1 124 ? 14.992 3.303 -40.179 1.00 80.56 124 GLU A N 1
ATOM 910 C CA . GLU A 1 124 ? 13.627 3.603 -40.598 1.00 80.56 124 GLU A CA 1
ATOM 911 C C . GLU A 1 124 ? 13.137 4.813 -39.784 1.00 80.56 124 GLU A C 1
ATOM 913 O O . GLU A 1 124 ? 13.372 4.841 -38.569 1.00 80.56 124 GLU A O 1
ATOM 918 N N . PRO A 1 125 ? 12.492 5.821 -40.395 1.00 77.69 125 PRO A N 1
ATOM 919 C CA . PRO A 1 125 ? 11.884 6.917 -39.652 1.00 77.69 125 PRO A CA 1
ATOM 920 C C . PRO A 1 125 ? 10.877 6.371 -38.630 1.00 77.69 125 PRO A C 1
ATOM 922 O O . PRO A 1 125 ? 9.765 5.967 -38.967 1.00 77.69 125 PRO A O 1
ATOM 925 N N . VAL A 1 126 ? 11.275 6.350 -37.356 1.00 82.69 126 VAL A N 1
ATOM 926 C CA . VAL A 1 126 ? 10.410 5.933 -36.250 1.00 82.69 126 VAL A CA 1
ATOM 927 C C . VAL A 1 126 ? 9.518 7.118 -35.869 1.00 82.69 126 VAL A C 1
ATOM 929 O O . VAL A 1 126 ? 10.043 8.188 -35.555 1.00 82.69 126 VAL A O 1
ATOM 932 N N . PRO A 1 127 ? 8.181 6.970 -35.883 1.00 84.25 127 PRO A N 1
ATOM 933 C CA . PRO A 1 127 ? 7.280 8.036 -35.461 1.00 84.25 127 PRO A CA 1
ATOM 934 C C . PRO A 1 127 ? 7.494 8.385 -33.982 1.00 84.25 127 PRO A C 1
ATOM 936 O O . PRO A 1 127 ? 7.742 7.505 -33.157 1.00 84.25 127 PRO A O 1
ATOM 939 N N . ASP A 1 128 ? 7.363 9.669 -33.636 1.00 82.94 128 ASP A N 1
ATOM 940 C CA . ASP A 1 128 ? 7.489 10.129 -32.251 1.00 82.94 128 ASP A CA 1
ATOM 941 C C . ASP A 1 128 ? 6.368 9.547 -31.377 1.00 82.94 128 ASP A C 1
ATOM 943 O O . ASP A 1 128 ? 5.209 9.968 -31.411 1.00 82.94 128 ASP A O 1
ATOM 947 N N . ILE A 1 129 ? 6.740 8.548 -30.580 1.00 83.56 129 ILE A N 1
ATOM 948 C CA . ILE A 1 129 ? 5.887 7.906 -29.580 1.00 83.56 129 ILE A CA 1
ATOM 949 C C . ILE A 1 129 ? 6.064 8.509 -28.182 1.00 83.56 129 ILE A C 1
ATOM 951 O O . ILE A 1 129 ? 5.210 8.290 -27.321 1.00 83.56 129 ILE A O 1
ATOM 955 N N . ALA A 1 130 ? 7.138 9.263 -27.931 1.00 85.12 130 ALA A N 1
ATOM 956 C CA . ALA A 1 130 ? 7.458 9.775 -26.602 1.00 85.12 130 ALA A CA 1
ATOM 957 C C . ALA A 1 130 ? 6.484 10.888 -26.211 1.00 85.12 130 ALA A C 1
ATOM 959 O O . ALA A 1 130 ? 5.838 10.814 -25.162 1.00 85.12 130 ALA A O 1
ATOM 960 N N . THR A 1 131 ? 6.297 11.863 -27.096 1.00 83.69 131 THR A N 1
ATOM 961 C CA . THR A 1 131 ? 5.391 12.997 -26.881 1.00 83.69 131 THR A CA 1
ATOM 962 C C . THR A 1 131 ? 3.935 12.578 -26.606 1.00 83.69 131 THR A C 1
ATOM 964 O O . THR A 1 131 ? 3.378 13.003 -25.589 1.00 83.69 131 THR A O 1
ATOM 967 N N . PRO A 1 132 ? 3.287 11.707 -27.413 1.00 84.50 132 PRO A N 1
ATOM 968 C CA . PRO A 1 132 ? 1.909 11.282 -27.148 1.00 84.50 132 PRO A CA 1
ATOM 969 C C . PRO A 1 132 ? 1.764 10.390 -25.907 1.00 84.50 132 PRO A C 1
ATOM 971 O O . PRO A 1 132 ? 0.697 10.384 -25.285 1.00 84.50 132 PRO A O 1
ATOM 974 N N . VAL A 1 133 ? 2.798 9.631 -25.523 1.00 82.06 133 VAL A N 1
ATOM 975 C CA . VAL A 1 13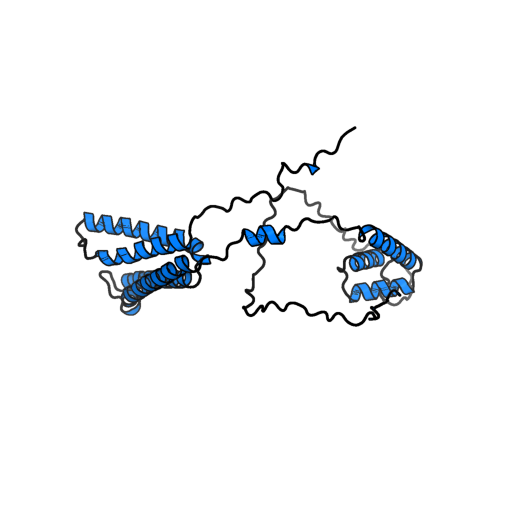3 ? 2.786 8.852 -24.273 1.00 82.06 133 VAL A CA 1
ATOM 976 C C . VAL A 1 133 ? 2.889 9.786 -23.072 1.00 82.06 133 VAL A C 1
ATOM 978 O O . VAL A 1 133 ? 2.051 9.703 -22.173 1.00 82.06 133 VAL A O 1
ATOM 981 N N . LEU A 1 134 ? 3.847 10.714 -23.078 1.00 82.44 134 LEU A N 1
ATOM 982 C CA . LEU A 1 134 ? 4.036 11.680 -21.995 1.00 82.44 134 LEU A CA 1
ATOM 983 C C . LEU A 1 134 ? 2.815 12.591 -21.822 1.00 82.44 134 LEU A C 1
ATOM 985 O O . LEU A 1 134 ? 2.389 12.816 -20.694 1.00 82.44 134 LEU A O 1
ATOM 989 N N . ALA A 1 135 ? 2.168 13.011 -22.912 1.00 80.69 135 ALA A N 1
ATOM 990 C CA . ALA A 1 135 ? 0.932 13.796 -22.853 1.00 80.69 135 ALA A CA 1
ATOM 991 C C . ALA A 1 135 ? -0.253 13.045 -22.207 1.00 80.69 135 ALA A C 1
ATOM 993 O O . ALA A 1 135 ? -1.186 13.667 -21.699 1.00 80.69 135 ALA A O 1
ATOM 994 N N . ARG A 1 136 ? -0.248 11.704 -22.218 1.00 75.88 136 ARG A N 1
ATOM 995 C CA . ARG A 1 136 ? -1.295 10.874 -21.591 1.00 75.88 136 ARG A CA 1
ATOM 996 C C . ARG A 1 136 ? -0.980 10.519 -20.138 1.00 75.88 136 ARG A C 1
ATOM 998 O O . ARG A 1 136 ? -1.903 10.245 -19.363 1.00 75.88 136 ARG A O 1
ATOM 1005 N N . VAL A 1 137 ? 0.296 10.520 -19.758 1.00 72.81 137 VAL A N 1
ATOM 1006 C CA . VAL A 1 137 ? 0.735 10.258 -18.385 1.00 72.81 137 VAL A CA 1
ATOM 1007 C C . VAL A 1 137 ? 0.542 11.529 -17.561 1.00 72.81 137 VAL A C 1
ATOM 1009 O O . VAL A 1 137 ? 1.343 12.453 -17.591 1.00 72.81 137 VAL A O 1
ATOM 1012 N N . HIS A 1 138 ? -0.546 11.578 -16.798 1.00 57.78 138 HIS A N 1
ATOM 1013 C CA . HIS A 1 138 ? -0.758 12.661 -15.844 1.00 57.78 138 HIS A CA 1
ATOM 1014 C C . HIS A 1 138 ? 0.113 12.434 -14.600 1.00 57.78 138 HIS A C 1
ATOM 1016 O O . HIS A 1 138 ? 0.140 11.305 -14.093 1.00 57.78 138 HIS A O 1
ATOM 1022 N N . PRO A 1 139 ? 0.768 13.477 -14.051 1.00 56.56 139 PRO A N 1
ATOM 1023 C CA . PRO A 1 139 ? 1.437 13.361 -12.763 1.00 56.56 139 PRO A CA 1
ATOM 1024 C C . PRO A 1 139 ? 0.411 12.935 -11.699 1.00 56.56 139 PRO A C 1
ATOM 1026 O O . PRO A 1 139 ? -0.740 13.393 -11.732 1.00 56.56 139 PRO A O 1
ATOM 1029 N N . PRO A 1 140 ? 0.781 12.041 -10.765 1.00 55.03 140 PRO A N 1
ATOM 1030 C CA . PRO A 1 140 ? -0.133 11.589 -9.726 1.00 55.03 140 PRO A CA 1
ATOM 1031 C C . PRO A 1 140 ? -0.648 12.805 -8.950 1.00 55.03 140 PRO A C 1
ATOM 1033 O O . PRO A 1 140 ? 0.126 13.549 -8.351 1.00 55.03 140 PRO A O 1
ATOM 1036 N N . ARG A 1 141 ? -1.969 13.031 -8.978 1.00 53.75 141 ARG A N 1
ATOM 1037 C CA . ARG A 1 141 ? -2.611 14.123 -8.236 1.00 53.75 141 ARG A CA 1
ATOM 1038 C C . ARG A 1 141 ? -2.371 13.915 -6.739 1.00 53.75 141 ARG A C 1
ATOM 1040 O O . ARG A 1 141 ? -3.000 13.062 -6.115 1.00 53.75 141 ARG A O 1
ATOM 1047 N N . THR A 1 142 ? -1.483 14.721 -6.167 1.00 54.56 142 THR A N 1
ATOM 1048 C CA . THR A 1 142 ? -1.015 14.648 -4.772 1.00 54.56 142 THR A CA 1
ATOM 1049 C C . THR A 1 142 ? -2.099 14.959 -3.729 1.00 54.56 142 THR A C 1
ATOM 1051 O O . THR A 1 142 ? -1.946 14.591 -2.569 1.00 54.56 142 THR A O 1
ATOM 1054 N N . GLY A 1 143 ? -3.230 15.563 -4.122 1.00 59.09 143 GLY A N 1
ATOM 1055 C CA . GLY A 1 143 ? -4.266 16.030 -3.189 1.00 59.09 143 GLY A CA 1
ATOM 1056 C C . GLY A 1 143 ? -5.064 14.929 -2.475 1.00 59.09 143 GLY A C 1
ATOM 1057 O O . GLY A 1 143 ? -5.186 14.955 -1.255 1.00 59.09 143 GLY A O 1
ATOM 1058 N N . ARG A 1 144 ? -5.600 13.933 -3.199 1.00 64.56 144 ARG A N 1
ATOM 1059 C CA . ARG A 1 144 ? -6.433 12.878 -2.577 1.00 64.56 144 ARG A CA 1
ATOM 1060 C C . ARG A 1 144 ? -5.619 11.862 -1.778 1.00 64.56 144 ARG A C 1
ATOM 1062 O O . ARG A 1 144 ? -6.112 11.356 -0.785 1.00 64.56 144 ARG A O 1
ATOM 1069 N N . GLY A 1 145 ? -4.386 11.573 -2.189 1.00 78.50 145 GLY A N 1
ATOM 1070 C CA . GLY A 1 145 ? -3.534 10.626 -1.469 1.00 78.50 145 GLY A CA 1
ATOM 1071 C C . GLY A 1 145 ? -3.024 11.179 -0.139 1.00 78.50 145 GLY A C 1
ATOM 1072 O O . GLY A 1 145 ? -2.896 10.429 0.821 1.00 78.50 145 GLY A O 1
ATOM 1073 N N . GLN A 1 146 ? -2.752 12.486 -0.056 1.00 87.25 146 GLN A N 1
ATOM 1074 C CA . GLN A 1 146 ? -2.106 13.060 1.123 1.00 87.25 146 GLN A CA 1
ATOM 1075 C C . GLN A 1 146 ? -3.019 13.095 2.354 1.00 87.25 146 GLN A C 1
ATOM 1077 O O . GLN A 1 146 ? -2.574 12.709 3.432 1.00 87.25 146 GLN A O 1
ATOM 1082 N N . TRP A 1 147 ? -4.288 13.498 2.215 1.00 91.38 147 TRP A N 1
ATOM 1083 C CA . TRP A 1 147 ? -5.200 13.530 3.365 1.00 91.38 147 TRP A CA 1
ATOM 1084 C C . TRP A 1 147 ? -5.504 12.121 3.890 1.00 91.38 147 TRP A C 1
ATOM 1086 O O . TRP A 1 147 ? -5.532 11.931 5.100 1.00 91.38 147 TRP A O 1
ATOM 1096 N N . VAL A 1 148 ? -5.644 11.122 3.004 1.00 93.25 148 VAL A N 1
ATOM 1097 C CA . VAL A 1 148 ? -5.876 9.720 3.403 1.00 93.25 148 VAL A CA 1
ATOM 1098 C C . VAL A 1 148 ? -4.677 9.180 4.182 1.00 93.25 148 VAL A C 1
ATOM 1100 O O . VAL A 1 148 ? -4.856 8.488 5.177 1.00 93.25 148 VAL A O 1
ATOM 1103 N N . ARG A 1 149 ? -3.448 9.536 3.783 1.00 93.81 149 ARG A N 1
ATOM 1104 C CA . ARG A 1 149 ? -2.228 9.160 4.518 1.00 93.81 149 ARG A CA 1
ATOM 1105 C C . ARG A 1 149 ? -2.173 9.788 5.904 1.00 93.81 149 ARG A C 1
ATOM 1107 O O . ARG A 1 149 ? -1.827 9.097 6.853 1.00 93.81 149 ARG A O 1
ATOM 1114 N N . ILE A 1 150 ? -2.505 11.075 6.017 1.00 95.19 150 ILE A N 1
ATOM 1115 C CA . ILE A 1 150 ? -2.528 11.774 7.310 1.00 95.19 150 ILE A CA 1
ATOM 1116 C C . ILE A 1 150 ? -3.608 11.166 8.210 1.00 95.19 150 ILE A C 1
ATOM 1118 O O . ILE A 1 150 ? -3.323 10.846 9.357 1.00 95.19 150 ILE A O 1
ATOM 1122 N N . ALA A 1 151 ? -4.812 10.936 7.680 1.00 96.00 151 ALA A N 1
ATOM 1123 C CA . ALA A 1 151 ? -5.892 10.288 8.416 1.00 96.00 151 ALA A CA 1
ATOM 1124 C C . ALA A 1 151 ? -5.491 8.882 8.890 1.00 96.00 151 ALA A C 1
ATOM 1126 O O . ALA A 1 151 ? -5.674 8.566 10.061 1.00 96.00 151 ALA A O 1
ATOM 1127 N N . LEU A 1 152 ? -4.876 8.069 8.019 1.00 96.62 152 LEU A N 1
ATOM 1128 C CA . LEU A 1 152 ? -4.396 6.734 8.387 1.00 96.62 152 LEU A CA 1
ATOM 1129 C C . LEU A 1 152 ? -3.319 6.802 9.472 1.00 96.62 152 LEU A C 1
ATOM 1131 O O . LEU A 1 152 ? -3.340 5.998 10.395 1.00 96.62 152 LEU A O 1
ATOM 1135 N N . ALA A 1 153 ? -2.400 7.766 9.383 1.00 97.06 153 ALA A N 1
ATOM 1136 C CA . ALA A 1 153 ? -1.371 7.955 10.397 1.00 97.06 153 ALA A CA 1
ATOM 1137 C C . ALA A 1 153 ? -1.966 8.340 11.759 1.00 97.06 153 ALA A C 1
ATOM 1139 O O . ALA A 1 153 ? -1.504 7.834 12.776 1.00 97.06 153 ALA A O 1
ATOM 1140 N N . ILE A 1 154 ? -2.996 9.194 11.783 1.00 97.38 154 ILE A N 1
ATOM 1141 C CA . ILE A 1 154 ? -3.700 9.568 13.018 1.00 97.38 154 ILE A CA 1
ATOM 1142 C C . ILE A 1 154 ? -4.404 8.348 13.616 1.00 97.38 154 ILE A C 1
ATOM 1144 O O . ILE A 1 154 ? -4.185 8.058 14.786 1.00 97.38 154 ILE A O 1
ATOM 1148 N N . VAL A 1 155 ? -5.182 7.607 12.817 1.00 96.56 155 VAL A N 1
ATOM 1149 C CA . VAL A 1 155 ? -5.881 6.392 13.275 1.00 96.56 155 VAL A CA 1
ATOM 1150 C C . VAL A 1 155 ? -4.889 5.375 13.839 1.00 96.56 155 VAL A C 1
ATOM 1152 O O . VAL A 1 155 ? -5.047 4.934 14.972 1.00 96.56 155 VAL A O 1
ATOM 1155 N N . ALA A 1 156 ? -3.817 5.078 13.103 1.00 96.62 156 ALA A N 1
ATOM 1156 C CA . ALA A 1 156 ? -2.803 4.122 13.535 1.00 96.62 156 ALA A CA 1
ATOM 1157 C C . ALA A 1 156 ? -2.032 4.592 14.781 1.00 96.62 156 ALA A C 1
ATOM 1159 O O . ALA A 1 156 ? -1.669 3.782 15.628 1.00 96.62 156 ALA A O 1
ATOM 1160 N N . ALA A 1 157 ? -1.784 5.897 14.927 1.00 97.31 157 ALA A N 1
ATOM 1161 C CA . ALA A 1 157 ? -1.188 6.445 16.143 1.00 97.31 157 ALA A CA 1
ATOM 1162 C C . ALA A 1 157 ? -2.144 6.340 17.342 1.00 97.31 157 ALA A C 1
ATOM 1164 O O . ALA A 1 157 ? -1.701 6.025 18.444 1.00 97.31 157 ALA A O 1
ATOM 1165 N N . SER A 1 158 ? -3.445 6.568 17.139 1.00 95.62 158 SER A N 1
ATOM 1166 C CA . SER A 1 158 ? -4.460 6.370 18.177 1.00 95.62 158 SER A CA 1
ATOM 1167 C C . SER A 1 158 ? -4.545 4.906 18.609 1.00 95.62 158 SER A C 1
ATOM 1169 O O . SER A 1 158 ? -4.489 4.636 19.805 1.00 95.62 158 SER A O 1
ATOM 1171 N N . GLU A 1 159 ? -4.596 3.962 17.665 1.00 93.94 159 GLU A N 1
ATOM 1172 C CA . GLU A 1 159 ? -4.561 2.521 17.959 1.00 93.94 159 GLU A CA 1
ATOM 1173 C C . GLU A 1 159 ? -3.284 2.126 18.711 1.00 93.94 159 GLU A C 1
ATOM 1175 O O . GLU A 1 159 ? -3.351 1.399 19.701 1.00 93.94 159 GLU A O 1
ATOM 1180 N N . LEU A 1 160 ? -2.130 2.675 18.317 1.00 95.75 160 LEU A N 1
ATOM 1181 C CA . LEU A 1 160 ? -0.859 2.414 18.989 1.00 95.75 160 LEU A CA 1
ATOM 1182 C C . LEU A 1 160 ? -0.887 2.857 20.456 1.00 95.75 160 LEU A C 1
ATOM 1184 O O . LEU A 1 160 ? -0.440 2.119 21.335 1.00 95.75 160 LEU A O 1
ATOM 1188 N N . VAL A 1 161 ? -1.412 4.057 20.721 1.00 94.62 161 VAL A N 1
ATOM 1189 C CA . VAL A 1 161 ? -1.547 4.597 22.082 1.00 94.62 161 VAL A CA 1
ATOM 1190 C C . VAL A 1 161 ? -2.510 3.750 22.913 1.00 94.62 161 VAL A C 1
ATOM 1192 O O . VAL A 1 161 ? -2.231 3.504 24.083 1.00 94.62 161 VAL A O 1
ATOM 1195 N N . LEU A 1 162 ? -3.603 3.266 22.319 1.00 91.44 162 LEU A N 1
ATOM 1196 C CA . LEU A 1 162 ? -4.579 2.410 23.000 1.00 91.44 162 LEU A CA 1
ATOM 1197 C C . LEU A 1 162 ? -4.044 0.993 23.269 1.00 91.44 162 LEU A C 1
ATOM 1199 O O . LEU A 1 162 ? -4.356 0.415 24.306 1.00 91.44 162 LEU A O 1
ATOM 1203 N N . ALA A 1 163 ? -3.219 0.440 22.377 1.00 91.62 163 ALA A N 1
ATOM 1204 C CA . ALA A 1 163 ? -2.653 -0.904 22.520 1.00 91.62 163 ALA A CA 1
ATOM 1205 C C . ALA A 1 163 ? -1.443 -0.963 23.475 1.00 91.62 163 ALA A C 1
ATOM 1207 O O . ALA A 1 163 ? -1.150 -2.014 24.054 1.00 91.62 163 ALA A O 1
ATOM 1208 N N . ALA A 1 164 ? -0.728 0.153 23.653 1.00 93.19 164 ALA A N 1
ATOM 1209 C CA . ALA A 1 164 ? 0.508 0.199 24.434 1.00 93.19 164 ALA A CA 1
ATOM 1210 C C . ALA A 1 164 ? 0.355 -0.207 25.920 1.00 93.19 164 ALA A C 1
ATOM 1212 O O . ALA A 1 164 ? 1.207 -0.963 26.393 1.00 93.19 164 ALA A O 1
ATOM 1213 N N . PRO A 1 165 ? -0.690 0.202 26.672 1.00 91.88 165 PRO A N 1
ATOM 1214 C CA . PRO A 1 165 ? -0.879 -0.227 28.062 1.00 91.88 165 PRO A CA 1
ATOM 1215 C C . PRO A 1 165 ? -1.027 -1.745 28.214 1.00 91.88 165 PRO A C 1
ATOM 1217 O O . PRO A 1 165 ? -0.381 -2.335 29.078 1.00 91.88 165 PRO A O 1
ATOM 1220 N N . GLY A 1 166 ? -1.787 -2.401 27.329 1.00 88.62 166 GLY A N 1
ATOM 1221 C CA . GLY A 1 166 ? -1.917 -3.863 27.331 1.00 88.62 166 GLY A CA 1
ATOM 1222 C C . GLY A 1 166 ? -0.574 -4.564 27.115 1.00 88.62 166 GLY A C 1
ATOM 1223 O O . GLY A 1 166 ? -0.271 -5.556 27.774 1.00 88.62 166 GLY A O 1
ATOM 1224 N N . LEU A 1 167 ? 0.292 -3.999 26.267 1.00 90.56 167 LEU A N 1
ATOM 1225 C CA . LEU A 1 167 ? 1.642 -4.520 26.045 1.00 90.56 167 LEU A CA 1
ATOM 1226 C C . LEU A 1 167 ? 2.574 -4.301 27.251 1.00 90.56 167 LEU A C 1
ATOM 1228 O O . LEU A 1 167 ? 3.281 -5.223 27.661 1.00 90.56 167 LEU A O 1
ATOM 1232 N N . VAL A 1 168 ? 2.616 -3.080 27.789 1.00 91.69 168 VAL A N 1
ATOM 1233 C CA . VAL A 1 168 ? 3.615 -2.667 28.792 1.00 91.69 168 VAL A CA 1
ATOM 1234 C C . VAL A 1 168 ? 3.190 -3.057 30.205 1.00 91.69 168 VAL A C 1
ATOM 1236 O O . VAL A 1 168 ? 3.967 -3.656 30.949 1.00 91.69 168 VAL A O 1
ATOM 1239 N N . LEU A 1 169 ? 1.955 -2.725 30.571 1.00 89.44 169 LEU A N 1
ATOM 1240 C CA . LEU A 1 169 ? 1.410 -2.904 31.916 1.00 89.44 169 LEU A CA 1
ATOM 1241 C C . LEU A 1 169 ? 0.702 -4.256 32.058 1.00 89.44 169 LEU A C 1
ATOM 1243 O O . LEU A 1 169 ? 0.658 -4.814 33.151 1.00 89.44 169 LEU A O 1
ATOM 1247 N N . GLY A 1 170 ? 0.233 -4.833 30.946 1.00 85.19 170 GLY A N 1
ATOM 1248 C CA . GLY A 1 170 ? -0.650 -5.998 30.984 1.00 85.19 170 GLY A CA 1
ATOM 1249 C C . GLY A 1 170 ? -2.072 -5.635 31.415 1.00 85.19 170 GLY A C 1
ATOM 1250 O O . GLY A 1 170 ? -2.787 -6.502 31.910 1.00 85.19 170 GLY A O 1
ATOM 1251 N N . ASP A 1 171 ? -2.457 -4.367 31.246 1.00 75.62 171 ASP A N 1
ATOM 1252 C CA . ASP A 1 171 ? -3.789 -3.863 31.573 1.00 75.62 171 ASP A CA 1
ATOM 1253 C C . ASP A 1 171 ? -4.826 -4.394 30.573 1.00 75.62 171 ASP A C 1
ATOM 1255 O O . ASP A 1 171 ? -4.651 -4.300 29.356 1.00 75.62 171 ASP A O 1
ATOM 1259 N N . GLY A 1 172 ? -5.925 -4.948 31.089 1.00 71.62 172 GLY A N 1
ATOM 1260 C CA . GLY A 1 172 ? -7.034 -5.470 30.294 1.00 71.62 172 GLY A CA 1
ATOM 1261 C C . GLY A 1 172 ? -8.024 -6.273 31.138 1.00 71.62 172 GLY A C 1
ATOM 1262 O O . GLY A 1 172 ? -7.758 -6.593 32.292 1.00 71.62 172 GLY A O 1
ATOM 1263 N N . ALA A 1 173 ? -9.177 -6.616 30.557 1.00 68.56 173 ALA A N 1
ATOM 1264 C CA . ALA A 1 173 ? -10.172 -7.477 31.210 1.00 68.56 173 ALA A CA 1
ATOM 1265 C C . ALA A 1 173 ? -9.750 -8.963 31.267 1.00 68.56 173 ALA A C 1
ATOM 1267 O O . ALA A 1 173 ? -10.380 -9.763 31.956 1.00 68.56 173 ALA A O 1
ATOM 1268 N N . ALA A 1 174 ? -8.703 -9.333 30.522 1.00 73.44 174 ALA A N 1
ATOM 1269 C CA . ALA A 1 174 ? -8.157 -10.682 30.446 1.00 73.44 174 ALA A CA 1
ATOM 1270 C C . ALA A 1 174 ? -7.009 -10.894 31.448 1.00 73.44 174 ALA A C 1
ATOM 1272 O O . ALA A 1 174 ? -6.537 -9.960 32.097 1.00 73.44 174 ALA A O 1
ATOM 1273 N N . ALA A 1 175 ? -6.520 -12.132 31.553 1.00 86.62 175 ALA A N 1
ATOM 1274 C CA . ALA A 1 175 ? -5.308 -12.408 32.314 1.00 86.62 175 ALA A CA 1
ATOM 1275 C C . ALA A 1 175 ? -4.122 -11.598 31.758 1.00 86.62 175 ALA A C 1
ATOM 1277 O O . ALA A 1 175 ? -4.012 -11.379 30.554 1.00 86.62 175 ALA A O 1
ATOM 1278 N N . VAL A 1 176 ? -3.186 -11.207 32.628 1.00 88.12 176 VAL A N 1
ATOM 1279 C CA . VAL A 1 176 ? -2.020 -10.365 32.280 1.00 88.12 176 VAL A CA 1
ATOM 1280 C C . VAL A 1 176 ? -1.224 -10.918 31.087 1.00 88.12 176 VAL A C 1
ATOM 1282 O O . VAL A 1 176 ? -0.700 -10.161 30.273 1.00 88.12 176 VAL A O 1
ATOM 1285 N N . HIS A 1 177 ? -1.119 -12.245 30.974 1.00 87.88 177 HIS A N 1
ATOM 1286 C CA . HIS A 1 177 ? -0.476 -12.901 29.836 1.00 87.88 177 HIS A CA 1
ATOM 1287 C C . HIS A 1 177 ? -1.204 -12.596 28.518 1.00 87.88 177 HIS A C 1
ATOM 1289 O O . HIS A 1 177 ? -0.585 -12.108 27.573 1.00 87.88 177 HIS A O 1
ATOM 1295 N N . ASP A 1 178 ? -2.518 -12.801 28.482 1.00 88.12 178 ASP A N 1
ATOM 1296 C CA . ASP A 1 178 ? -3.353 -12.562 27.304 1.00 88.12 178 ASP A CA 1
ATOM 1297 C C . ASP A 1 178 ? -3.410 -11.072 26.947 1.00 88.12 178 ASP A C 1
ATOM 1299 O O . ASP A 1 178 ? -3.333 -10.715 25.772 1.00 88.12 178 ASP A O 1
ATOM 1303 N N . ALA A 1 179 ? -3.451 -10.193 27.955 1.00 88.88 179 ALA A N 1
ATOM 1304 C CA . ALA A 1 179 ? -3.387 -8.745 27.764 1.00 88.88 179 ALA A CA 1
ATOM 1305 C C . ALA A 1 179 ? -2.095 -8.321 27.044 1.00 88.88 179 ALA A C 1
ATOM 1307 O O . ALA A 1 179 ? -2.146 -7.528 26.102 1.00 88.88 179 ALA A O 1
ATOM 1308 N N . ARG A 1 180 ? -0.946 -8.915 27.403 1.00 91.00 180 ARG A N 1
ATOM 1309 C CA . ARG A 1 180 ? 0.325 -8.673 26.698 1.00 91.00 180 ARG A CA 1
ATOM 1310 C C . ARG A 1 180 ? 0.319 -9.212 25.276 1.00 91.00 180 ARG A C 1
ATOM 1312 O O . ARG A 1 180 ? 0.836 -8.545 24.380 1.00 91.00 180 ARG A O 1
ATOM 1319 N N . HIS A 1 181 ? -0.270 -10.386 25.048 1.00 92.44 181 HIS A N 1
ATOM 1320 C CA . HIS A 1 181 ? -0.415 -10.937 23.701 1.00 92.44 181 HIS A CA 1
ATOM 1321 C C . HIS A 1 181 ? -1.260 -10.021 22.808 1.00 92.44 181 HIS A C 1
ATOM 1323 O O . HIS A 1 181 ? -0.801 -9.638 21.729 1.00 92.44 181 HIS A O 1
ATOM 1329 N N . LEU A 1 182 ? -2.431 -9.593 23.282 1.00 90.31 182 LEU A N 1
ATOM 1330 C CA . LEU A 1 182 ? -3.320 -8.676 22.562 1.00 90.31 182 LEU A CA 1
ATOM 1331 C C . LEU A 1 182 ? -2.680 -7.298 22.350 1.00 90.31 182 LEU A C 1
ATOM 1333 O O . LEU A 1 182 ? -2.700 -6.781 21.233 1.00 90.31 182 LEU A O 1
ATOM 1337 N N . GLY A 1 183 ? -2.032 -6.740 23.376 1.00 92.00 183 GLY A N 1
ATOM 1338 C CA . GLY A 1 183 ? -1.301 -5.479 23.264 1.00 92.00 183 GLY A CA 1
ATOM 1339 C C . GLY A 1 183 ? -0.172 -5.552 22.235 1.00 92.00 183 GLY A C 1
ATOM 1340 O O . GLY A 1 183 ? -0.044 -4.667 21.391 1.00 92.00 183 GLY A O 1
ATOM 1341 N N . SER A 1 184 ? 0.615 -6.636 22.233 1.00 95.19 184 SER A N 1
ATOM 1342 C CA . SER A 1 184 ? 1.692 -6.834 21.250 1.00 95.19 184 SER A CA 1
ATOM 1343 C C . SER A 1 184 ? 1.166 -6.908 19.816 1.00 95.19 184 SER A C 1
ATOM 1345 O O . SER A 1 184 ? 1.758 -6.329 18.903 1.00 95.19 184 SER A O 1
ATOM 1347 N N . PHE A 1 185 ? 0.022 -7.567 19.630 1.00 94.81 185 PHE A N 1
ATOM 1348 C CA . PHE A 1 185 ? -0.644 -7.682 18.343 1.00 94.81 185 PHE A CA 1
ATOM 1349 C C . PHE A 1 185 ? -1.163 -6.322 17.854 1.00 94.81 185 PHE A C 1
ATOM 1351 O O . PHE A 1 185 ? -0.859 -5.924 16.727 1.00 94.81 185 PHE A O 1
ATOM 1358 N N . GLY A 1 186 ? -1.865 -5.571 18.711 1.00 93.69 186 GLY A N 1
ATOM 1359 C CA . GLY A 1 186 ? -2.368 -4.234 18.381 1.00 93.69 186 GLY A CA 1
ATOM 1360 C C . GLY A 1 186 ? -1.246 -3.250 18.034 1.00 93.69 186 GLY A C 1
ATOM 1361 O O . GLY A 1 186 ? -1.327 -2.532 17.033 1.00 93.69 186 GLY A O 1
ATOM 1362 N N . VAL A 1 187 ? -0.140 -3.282 18.786 1.00 96.25 187 VAL A N 1
ATOM 1363 C CA . VAL A 1 187 ? 1.066 -2.492 18.486 1.00 96.25 187 VAL A CA 1
ATOM 1364 C C . VAL A 1 187 ? 1.655 -2.874 17.124 1.00 96.25 187 VAL A C 1
ATOM 1366 O O . VAL A 1 187 ? 1.974 -1.992 16.325 1.00 96.25 187 VAL A O 1
ATOM 1369 N N . ALA A 1 188 ? 1.767 -4.170 16.818 1.00 96.94 188 ALA A N 1
ATOM 1370 C CA . ALA A 1 188 ? 2.304 -4.636 15.540 1.00 96.94 188 ALA A CA 1
ATOM 1371 C C . ALA A 1 188 ? 1.447 -4.186 14.341 1.00 96.94 188 ALA A C 1
ATOM 1373 O O . ALA A 1 188 ? 1.993 -3.696 13.347 1.00 96.94 188 ALA A O 1
ATOM 1374 N N . VAL A 1 189 ? 0.117 -4.298 14.441 1.00 95.12 189 VAL A N 1
ATOM 1375 C CA . VAL A 1 189 ? -0.813 -3.824 13.400 1.00 95.12 189 VAL A CA 1
ATOM 1376 C C . VAL A 1 189 ? -0.691 -2.312 13.220 1.00 95.12 189 VAL A C 1
ATOM 1378 O O . VAL A 1 189 ? -0.515 -1.850 12.090 1.00 95.12 189 VAL A O 1
ATOM 1381 N N . SER A 1 190 ? -0.665 -1.553 14.318 1.00 96.69 190 SER A N 1
ATOM 1382 C CA . SER A 1 190 ? -0.526 -0.091 14.297 1.00 96.69 190 SER A CA 1
ATOM 1383 C C . SER A 1 190 ? 0.767 0.359 13.605 1.00 96.69 190 SER A C 1
ATOM 1385 O O . SER A 1 190 ? 0.754 1.255 12.758 1.00 96.69 190 SER A O 1
ATOM 1387 N N . ILE A 1 191 ? 1.893 -0.307 13.887 1.00 97.25 191 ILE A N 1
ATOM 1388 C CA . ILE A 1 191 ? 3.172 -0.056 13.201 1.00 97.25 191 ILE A CA 1
ATOM 1389 C C . ILE A 1 191 ? 3.055 -0.359 11.700 1.00 97.25 191 ILE A C 1
ATOM 1391 O O . ILE A 1 191 ? 3.534 0.420 10.871 1.00 97.25 191 ILE A O 1
ATOM 1395 N N . GLY A 1 192 ? 2.392 -1.459 11.332 1.00 96.44 192 GLY A N 1
ATOM 1396 C CA . GLY A 1 192 ? 2.123 -1.807 9.936 1.00 96.44 192 GLY A CA 1
ATOM 1397 C C . GLY A 1 192 ? 1.307 -0.736 9.203 1.00 96.44 192 GLY A C 1
ATOM 1398 O O . GLY A 1 192 ? 1.649 -0.358 8.078 1.00 96.44 192 GLY A O 1
ATOM 1399 N N . LEU A 1 193 ? 0.275 -0.190 9.849 1.00 96.94 193 LEU A N 1
ATOM 1400 C CA . LEU A 1 193 ? -0.555 0.884 9.297 1.00 96.94 193 LEU A CA 1
ATOM 1401 C C . LEU A 1 193 ? 0.215 2.209 9.171 1.00 96.94 193 LEU A C 1
ATOM 1403 O O . LEU A 1 193 ? 0.133 2.861 8.126 1.00 96.94 193 LEU A O 1
ATOM 1407 N N . LEU A 1 194 ? 1.037 2.572 10.164 1.00 97.44 194 LEU A N 1
ATOM 1408 C CA . LEU A 1 194 ? 1.947 3.727 10.085 1.00 97.44 194 LEU A CA 1
ATOM 1409 C C . LEU A 1 194 ? 2.945 3.582 8.927 1.00 97.44 194 LEU A C 1
ATOM 1411 O O . LEU A 1 194 ? 3.182 4.531 8.172 1.00 97.44 194 LEU A O 1
ATOM 1415 N N . TYR A 1 195 ? 3.492 2.380 8.734 1.00 96.69 195 TYR A N 1
ATOM 1416 C CA . TYR A 1 195 ? 4.379 2.095 7.611 1.00 96.69 195 TYR A CA 1
ATOM 1417 C C . TYR A 1 195 ? 3.665 2.260 6.263 1.00 96.69 195 TYR A C 1
ATOM 1419 O O . TYR A 1 195 ? 4.233 2.850 5.340 1.00 96.69 195 TYR A O 1
ATOM 1427 N N . VAL A 1 196 ? 2.409 1.821 6.141 1.00 95.25 196 VAL A N 1
ATOM 1428 C CA . VAL A 1 196 ? 1.598 2.039 4.931 1.00 95.25 196 VAL A CA 1
ATOM 1429 C C . VAL A 1 196 ? 1.282 3.519 4.713 1.00 95.25 196 VAL A C 1
ATOM 1431 O O . VAL A 1 196 ? 1.369 3.990 3.577 1.00 95.25 196 VAL A O 1
ATOM 1434 N N . ALA A 1 197 ? 0.993 4.283 5.768 1.00 94.88 197 ALA A N 1
ATOM 1435 C CA . ALA A 1 197 ? 0.810 5.731 5.664 1.00 94.88 197 ALA A CA 1
ATOM 1436 C C . ALA A 1 197 ? 2.077 6.423 5.119 1.00 94.88 197 ALA A C 1
ATOM 1438 O O . ALA A 1 197 ? 1.994 7.325 4.270 1.00 94.88 197 ALA A O 1
ATOM 1439 N N . TRP A 1 198 ? 3.262 5.958 5.530 1.00 95.00 198 TRP A N 1
ATOM 1440 C CA . TRP A 1 198 ? 4.535 6.452 5.004 1.00 95.00 198 TRP A CA 1
ATOM 1441 C C . TRP A 1 198 ? 4.799 5.986 3.562 1.00 95.00 198 TRP A C 1
ATOM 1443 O O . TRP A 1 198 ? 5.122 6.815 2.704 1.00 95.00 198 TRP A O 1
ATOM 1453 N N . ARG A 1 199 ? 4.610 4.693 3.270 1.00 91.81 199 ARG A N 1
ATOM 1454 C CA . ARG A 1 199 ? 4.864 4.033 1.976 1.00 91.81 199 ARG A CA 1
ATOM 1455 C C . ARG A 1 199 ? 3.564 3.436 1.397 1.00 91.81 199 ARG A C 1
ATOM 1457 O O . ARG A 1 199 ? 3.389 2.215 1.400 1.00 91.81 199 ARG A O 1
ATOM 1464 N N . PRO A 1 200 ? 2.681 4.255 0.790 1.00 88.31 200 PRO A N 1
ATOM 1465 C CA . PRO A 1 200 ? 1.345 3.821 0.360 1.00 88.31 200 PRO A CA 1
ATOM 1466 C C . PRO A 1 200 ? 1.354 2.757 -0.743 1.00 88.31 200 PRO A C 1
ATOM 1468 O O . PRO A 1 200 ? 0.405 1.992 -0.874 1.00 88.31 200 PRO A O 1
ATOM 1471 N N . ALA A 1 201 ? 2.461 2.624 -1.484 1.00 86.31 201 ALA A N 1
ATOM 1472 C CA . ALA A 1 201 ? 2.667 1.536 -2.442 1.00 86.31 201 ALA A CA 1
ATOM 1473 C C . ALA A 1 201 ? 2.551 0.130 -1.812 1.00 86.31 201 ALA A C 1
ATOM 1475 O O . ALA A 1 201 ? 2.354 -0.850 -2.527 1.00 86.31 201 ALA A O 1
ATOM 1476 N N . ARG A 1 202 ? 2.668 0.019 -0.481 1.00 89.81 202 ARG A N 1
ATOM 1477 C CA . ARG A 1 202 ? 2.560 -1.238 0.271 1.00 89.81 202 ARG A CA 1
ATOM 1478 C C . ARG A 1 202 ? 1.141 -1.541 0.766 1.00 89.81 202 ARG A C 1
ATOM 1480 O O . ARG A 1 202 ? 0.924 -2.640 1.266 1.00 89.81 202 ARG A O 1
ATOM 1487 N N . ALA A 1 203 ? 0.174 -0.636 0.575 1.00 91.00 203 ALA A N 1
ATOM 1488 C CA . ALA A 1 203 ? -1.212 -0.818 1.024 1.00 91.00 203 ALA A CA 1
ATOM 1489 C C . ALA A 1 203 ? -1.843 -2.118 0.494 1.00 91.00 203 ALA A C 1
ATOM 1491 O O . ALA A 1 203 ? -2.495 -2.838 1.244 1.00 91.00 203 ALA A O 1
ATOM 1492 N N . PHE A 1 204 ? -1.565 -2.481 -0.764 1.00 89.31 204 PHE A N 1
ATOM 1493 C CA . PHE A 1 204 ? -2.022 -3.746 -1.351 1.00 89.31 204 PHE A CA 1
ATOM 1494 C C . PHE A 1 204 ? -1.534 -4.990 -0.604 1.00 89.31 204 PHE A C 1
ATOM 1496 O O . PHE A 1 204 ? -2.250 -5.985 -0.561 1.00 89.31 204 PHE A O 1
ATOM 1503 N N . GLY A 1 205 ? -0.326 -4.947 -0.038 1.00 91.06 205 GLY A N 1
ATOM 1504 C CA . GLY A 1 205 ? 0.256 -6.091 0.660 1.00 91.06 205 GLY A CA 1
ATOM 1505 C C . GLY A 1 205 ? -0.411 -6.363 2.007 1.00 91.06 205 GLY A C 1
ATOM 1506 O O . GLY A 1 205 ? -0.565 -7.521 2.379 1.00 91.06 205 GLY A O 1
ATOM 1507 N N . ILE A 1 206 ? -0.835 -5.313 2.719 1.00 92.62 206 ILE A N 1
ATOM 1508 C CA . ILE A 1 206 ? -1.433 -5.452 4.056 1.00 92.62 206 ILE A CA 1
ATOM 1509 C C . ILE A 1 206 ? -2.962 -5.583 4.021 1.00 92.62 206 ILE A C 1
ATOM 1511 O O . ILE A 1 206 ? -3.549 -6.096 4.970 1.00 92.62 206 ILE A O 1
ATOM 1515 N N . LEU A 1 207 ? -3.611 -5.147 2.932 1.00 93.38 207 LEU A N 1
ATOM 1516 C CA . LEU A 1 207 ? -5.068 -5.149 2.784 1.00 93.38 207 LEU A CA 1
ATOM 1517 C C . LEU A 1 207 ? -5.738 -6.486 3.168 1.00 93.38 207 LEU A C 1
ATOM 1519 O O . LEU A 1 207 ? -6.676 -6.431 3.962 1.00 93.38 207 LEU A O 1
ATOM 1523 N N . PRO A 1 208 ? -5.304 -7.676 2.688 1.00 94.75 208 PRO A N 1
ATOM 1524 C CA . PRO A 1 208 ? -5.964 -8.930 3.067 1.00 94.75 208 PRO A CA 1
ATOM 1525 C C . PRO A 1 208 ? -5.838 -9.237 4.565 1.00 94.75 208 PRO A C 1
ATOM 1527 O O . PRO A 1 208 ? -6.787 -9.741 5.157 1.00 94.75 208 PRO A O 1
ATOM 1530 N N . ILE A 1 209 ? -4.706 -8.888 5.185 1.00 95.06 209 ILE A N 1
ATOM 1531 C CA . ILE A 1 209 ? -4.456 -9.111 6.615 1.00 95.06 209 ILE A CA 1
ATOM 1532 C C . ILE A 1 209 ? -5.380 -8.220 7.451 1.00 95.06 209 ILE A C 1
ATOM 1534 O O . ILE A 1 209 ? -6.093 -8.718 8.316 1.00 95.06 209 ILE A O 1
ATOM 1538 N N . VAL A 1 210 ? -5.421 -6.917 7.152 1.00 94.62 210 VAL A N 1
ATOM 1539 C CA . VAL A 1 210 ? -6.278 -5.950 7.865 1.00 94.62 210 VAL A CA 1
ATOM 1540 C C . VAL A 1 210 ? -7.760 -6.260 7.642 1.00 94.62 210 VAL A C 1
ATOM 1542 O O . VAL A 1 210 ? -8.558 -6.141 8.563 1.00 94.62 210 VAL A O 1
ATOM 1545 N N . THR A 1 211 ? -8.132 -6.718 6.442 1.00 94.88 211 THR A N 1
ATOM 1546 C CA . THR A 1 211 ? -9.510 -7.143 6.149 1.00 94.88 211 THR A CA 1
ATOM 1547 C C . THR A 1 211 ? -9.899 -8.359 6.982 1.00 94.88 211 THR A C 1
ATOM 1549 O O . THR A 1 211 ? -10.962 -8.355 7.597 1.00 94.88 211 THR A O 1
ATOM 1552 N N . ALA A 1 212 ? -9.050 -9.392 7.023 1.00 95.81 212 ALA A N 1
ATOM 1553 C CA . ALA A 1 212 ? -9.306 -10.583 7.827 1.00 95.81 212 ALA A CA 1
ATOM 1554 C C . ALA A 1 212 ? -9.446 -10.222 9.311 1.00 95.81 212 ALA A C 1
ATOM 1556 O O . ALA A 1 212 ? -10.416 -10.635 9.943 1.00 95.81 212 ALA A O 1
ATOM 1557 N N . LEU A 1 213 ? -8.538 -9.386 9.827 1.00 93.00 213 LEU A N 1
ATOM 1558 C CA . LEU A 1 213 ? -8.592 -8.898 11.200 1.00 93.00 213 LEU A CA 1
ATOM 1559 C C . LEU A 1 213 ? -9.919 -8.182 11.497 1.00 93.00 213 LEU A C 1
ATOM 1561 O O . LEU A 1 213 ? -10.653 -8.612 12.386 1.00 93.00 213 LEU A O 1
ATOM 1565 N N . ALA A 1 214 ? -10.267 -7.160 10.712 1.00 92.88 214 ALA A N 1
ATOM 1566 C CA . ALA A 1 214 ? -11.487 -6.380 10.908 1.00 92.88 214 ALA A CA 1
ATOM 1567 C C . ALA A 1 214 ? -12.758 -7.244 10.828 1.00 92.88 214 ALA A C 1
ATOM 1569 O O . ALA A 1 214 ? -13.680 -7.062 11.618 1.00 92.88 214 ALA A O 1
ATOM 1570 N N . LEU A 1 215 ? -12.809 -8.221 9.913 1.00 93.81 215 LEU A N 1
ATOM 1571 C CA . LEU A 1 215 ? -13.940 -9.148 9.812 1.00 93.81 215 LEU A CA 1
ATOM 1572 C C . LEU A 1 215 ? -14.054 -10.050 11.041 1.00 93.81 215 LEU A C 1
ATOM 1574 O O . LEU A 1 215 ? -15.152 -10.230 11.562 1.00 93.81 215 LEU A O 1
ATOM 1578 N N . THR A 1 216 ? -12.940 -10.608 11.519 1.00 93.25 216 THR A N 1
ATOM 1579 C CA . THR A 1 216 ? -12.964 -11.445 12.726 1.00 93.25 216 THR A CA 1
ATOM 1580 C C . THR A 1 216 ? -13.366 -10.647 13.964 1.00 93.25 216 THR A C 1
ATOM 1582 O O . THR A 1 216 ? -14.187 -11.128 14.741 1.00 93.25 216 THR A O 1
ATOM 1585 N N . MET A 1 217 ? -12.884 -9.406 14.106 1.00 88.44 217 MET A N 1
ATOM 1586 C CA . MET A 1 217 ? -13.297 -8.520 15.197 1.00 88.44 217 MET A CA 1
ATOM 1587 C C . MET A 1 217 ? -14.774 -8.138 15.092 1.00 88.44 217 MET A C 1
ATOM 1589 O O . MET A 1 217 ? -15.468 -8.167 16.104 1.00 88.44 217 MET A O 1
ATOM 1593 N N . LEU A 1 218 ? -15.289 -7.884 13.879 1.00 89.12 218 LEU A N 1
ATOM 1594 C CA . LEU A 1 218 ? -16.718 -7.629 13.667 1.00 89.12 218 LEU A CA 1
ATOM 1595 C C . LEU A 1 218 ? -17.572 -8.776 14.204 1.00 89.12 218 LEU A C 1
ATOM 1597 O O . LEU A 1 218 ? -18.543 -8.552 14.923 1.00 89.12 218 LEU A O 1
ATOM 1601 N N . VAL A 1 219 ? -17.205 -10.009 13.847 1.00 91.50 219 VAL A N 1
ATOM 1602 C CA . VAL A 1 219 ? -17.936 -11.206 14.267 1.00 91.50 219 VAL A CA 1
ATOM 1603 C C . VAL A 1 219 ? -17.898 -11.335 15.788 1.00 91.50 219 VAL A C 1
ATOM 1605 O O . VAL A 1 219 ? -18.959 -11.458 16.398 1.00 91.50 219 VAL A O 1
ATOM 1608 N N . SER A 1 220 ? -16.725 -11.229 16.415 1.00 87.75 220 SER A N 1
ATOM 1609 C CA . SER A 1 220 ? -16.603 -11.301 17.877 1.00 87.75 220 SER A CA 1
ATOM 1610 C C . SER A 1 220 ? -17.428 -10.221 18.585 1.00 87.75 220 SER A C 1
ATOM 1612 O O . SER A 1 220 ? -18.238 -10.549 19.451 1.00 87.75 220 SER A O 1
ATOM 1614 N N . ALA A 1 221 ? -17.335 -8.962 18.145 1.00 86.06 221 ALA A N 1
ATOM 1615 C CA . ALA A 1 221 ? -18.104 -7.857 18.717 1.00 86.06 221 ALA A CA 1
ATOM 1616 C C . ALA A 1 221 ? -19.621 -8.094 18.604 1.00 86.06 221 ALA A C 1
ATOM 1618 O O . ALA A 1 221 ? -20.364 -7.894 19.566 1.00 86.06 221 ALA A O 1
ATOM 1619 N N . THR A 1 222 ? -20.104 -8.590 17.456 1.00 87.44 222 THR A N 1
ATOM 1620 C CA . THR A 1 222 ? -21.534 -8.921 17.300 1.00 87.44 222 THR A CA 1
ATOM 1621 C C . THR A 1 222 ? -21.982 -10.044 18.233 1.00 87.44 222 THR A C 1
ATOM 1623 O O . THR A 1 222 ? -23.084 -9.979 18.782 1.00 87.44 222 THR A O 1
ATOM 1626 N N . VAL A 1 223 ? -21.131 -11.050 18.451 1.00 90.25 223 VAL A N 1
ATOM 1627 C CA . VAL A 1 223 ? -21.403 -12.157 19.374 1.00 90.25 223 VAL A CA 1
ATOM 1628 C C . VAL A 1 223 ? -21.482 -11.644 20.810 1.00 90.25 223 VAL A C 1
ATOM 1630 O O . VAL A 1 223 ? -22.390 -12.041 21.541 1.00 90.25 223 VAL A O 1
ATOM 1633 N N . ASP A 1 224 ? -20.581 -10.762 21.226 1.00 86.38 224 ASP A N 1
ATOM 1634 C CA . ASP A 1 224 ? -20.549 -10.264 22.601 1.00 86.38 224 ASP A CA 1
ATOM 1635 C C . ASP A 1 224 ? -21.702 -9.313 22.923 1.00 86.38 224 ASP A C 1
ATOM 1637 O O . ASP A 1 224 ? -22.305 -9.426 23.997 1.00 86.38 224 ASP A O 1
ATOM 1641 N N . VAL A 1 225 ? -22.095 -8.470 21.964 1.00 87.00 225 VAL A N 1
ATOM 1642 C CA . VAL A 1 225 ? -23.307 -7.645 22.070 1.00 87.00 225 VAL A CA 1
ATOM 1643 C C . VAL A 1 225 ? -24.563 -8.521 22.130 1.00 87.00 225 VAL A C 1
ATOM 1645 O O . VAL A 1 225 ? -25.429 -8.286 22.972 1.00 87.00 225 VAL A O 1
ATOM 1648 N N . ALA A 1 226 ? -24.662 -9.568 21.302 1.00 89.88 226 ALA A N 1
ATOM 1649 C CA . ALA A 1 226 ? -25.817 -10.475 21.299 1.00 89.88 226 ALA A CA 1
ATOM 1650 C C . ALA A 1 226 ? -25.977 -11.254 22.617 1.00 89.88 226 ALA A C 1
ATOM 1652 O O . ALA A 1 226 ? -27.098 -11.561 23.021 1.00 89.88 226 ALA A O 1
ATOM 1653 N N . HIS A 1 227 ? -24.870 -11.547 23.304 1.00 90.38 227 HIS A N 1
ATOM 1654 C CA . HIS A 1 227 ? -24.875 -12.179 24.626 1.00 90.38 227 HIS A CA 1
ATOM 1655 C C . HIS A 1 227 ? -24.944 -11.172 25.789 1.00 90.38 227 HIS A C 1
ATOM 1657 O O . HIS A 1 227 ? -24.906 -11.590 26.946 1.00 90.38 227 HIS A O 1
ATOM 1663 N N . GLY A 1 228 ? -25.025 -9.865 25.509 1.00 84.56 228 GLY A N 1
ATOM 1664 C CA . GLY A 1 228 ? -25.097 -8.811 26.524 1.00 84.56 228 GLY A CA 1
ATOM 1665 C C . GLY A 1 228 ? -23.835 -8.666 27.381 1.00 84.56 228 GLY A C 1
ATOM 1666 O O . GLY A 1 228 ? -23.923 -8.168 28.501 1.00 84.56 228 GLY A O 1
ATOM 1667 N N . ARG A 1 229 ? -22.670 -9.117 26.893 1.00 79.25 229 ARG A N 1
ATOM 1668 C CA . ARG A 1 229 ? -21.401 -9.069 27.647 1.00 79.25 229 ARG A CA 1
ATOM 1669 C C . ARG A 1 229 ? -20.807 -7.665 27.718 1.00 79.25 229 ARG A C 1
ATOM 1671 O O . ARG A 1 229 ? -20.105 -7.348 28.673 1.00 79.25 229 ARG A O 1
ATOM 1678 N N . VAL A 1 230 ? -21.103 -6.835 26.724 1.00 77.00 230 VAL A N 1
ATOM 1679 C CA . VAL A 1 230 ? -20.588 -5.471 26.579 1.00 77.00 230 VAL A CA 1
ATOM 1680 C C . VAL A 1 230 ? -21.662 -4.547 26.013 1.00 77.00 230 VAL A C 1
ATOM 1682 O O . VAL A 1 230 ? -22.568 -4.966 25.293 1.00 77.00 230 VAL A O 1
ATOM 1685 N N . THR A 1 231 ? -21.582 -3.269 26.388 1.00 75.19 231 THR A N 1
ATOM 1686 C CA . THR A 1 231 ? -22.499 -2.233 25.895 1.00 75.19 231 THR A CA 1
ATOM 1687 C C . THR A 1 231 ? -22.059 -1.749 24.518 1.00 75.19 231 THR A C 1
ATOM 1689 O O . THR A 1 231 ? -20.867 -1.676 24.240 1.00 75.19 231 THR A O 1
ATOM 1692 N N . SER A 1 232 ? -22.999 -1.305 23.681 1.00 63.59 232 SER A N 1
ATOM 1693 C CA . SER A 1 232 ? -22.707 -0.782 22.336 1.00 63.59 232 SER A CA 1
ATOM 1694 C C . SER A 1 232 ? -21.720 0.395 22.328 1.00 63.59 232 SER A C 1
ATOM 1696 O O . SER A 1 232 ? -21.111 0.683 21.304 1.00 63.59 232 SER A O 1
ATOM 1698 N N . PHE A 1 233 ? -21.580 1.093 23.461 1.00 62.88 233 PHE A N 1
ATOM 1699 C CA . PHE A 1 233 ? -20.645 2.202 23.639 1.00 62.88 233 PHE A CA 1
ATOM 1700 C C . PHE A 1 233 ? -19.246 1.743 24.101 1.00 62.88 233 PHE A C 1
ATOM 1702 O O . PHE A 1 233 ? -18.274 2.461 23.884 1.00 62.88 233 PHE A O 1
ATOM 1709 N N . GLY A 1 234 ? -19.122 0.550 24.698 1.00 63.94 234 GLY A N 1
ATOM 1710 C CA . GLY A 1 234 ? -17.836 -0.054 25.084 1.00 63.94 234 GLY A CA 1
ATOM 1711 C C . GLY A 1 234 ? -16.982 -0.470 23.879 1.00 63.94 234 GLY A C 1
ATOM 1712 O O . GLY A 1 234 ? -15.763 -0.298 23.881 1.00 63.94 234 GLY A O 1
ATOM 1713 N N . GLU A 1 235 ? -17.635 -0.880 22.794 1.00 68.75 235 GLU A N 1
ATOM 1714 C CA . GLU A 1 235 ? -17.016 -1.303 21.527 1.00 68.75 235 GLU A CA 1
ATOM 1715 C C . GLU A 1 235 ? -16.567 -0.128 20.630 1.00 68.75 235 GLU A C 1
ATOM 1717 O O . GLU A 1 235 ? -16.149 -0.340 19.492 1.00 68.75 235 GLU A O 1
ATOM 1722 N N . ALA A 1 236 ? -16.623 1.126 21.101 1.00 73.44 236 ALA A N 1
ATOM 1723 C CA . ALA A 1 236 ? -16.310 2.303 20.277 1.00 73.44 236 ALA A CA 1
ATOM 1724 C C . ALA A 1 236 ? -14.888 2.285 19.675 1.00 73.44 236 ALA A C 1
ATOM 1726 O O . ALA A 1 236 ? -14.646 2.897 18.635 1.00 73.44 236 ALA A O 1
ATOM 1727 N N . HIS A 1 237 ? -13.956 1.556 20.292 1.00 75.38 237 HIS A N 1
ATOM 1728 C CA . HIS A 1 237 ? -12.589 1.394 19.806 1.00 75.38 237 HIS A CA 1
ATOM 1729 C C . HIS A 1 237 ? -12.503 0.630 18.470 1.00 75.38 237 HIS A C 1
ATOM 1731 O O . HIS A 1 237 ? -11.646 0.962 17.652 1.00 75.38 237 HIS A O 1
ATOM 1737 N N . HIS A 1 238 ? -13.442 -0.274 18.164 1.00 81.88 238 HIS A N 1
ATOM 1738 C CA . HIS A 1 238 ? -13.465 -0.979 16.873 1.00 81.88 238 HIS A CA 1
ATOM 1739 C C . HIS A 1 238 ? -13.747 -0.056 15.687 1.00 81.88 238 HIS A C 1
ATOM 1741 O O . HIS A 1 238 ? -13.402 -0.368 14.548 1.00 81.88 238 HIS A O 1
ATOM 1747 N N . VAL A 1 239 ? -14.348 1.115 15.925 1.00 85.75 239 VAL A N 1
ATOM 1748 C CA . VAL A 1 239 ? -14.568 2.111 14.866 1.00 85.75 239 VAL A CA 1
ATOM 1749 C C . VAL A 1 239 ? -13.235 2.564 14.265 1.00 85.75 239 VAL A C 1
ATOM 1751 O O . VAL A 1 239 ? -13.170 2.808 13.057 1.00 85.75 239 VAL A O 1
ATOM 1754 N N . LEU A 1 240 ? -12.168 2.637 15.069 1.00 88.44 240 LEU A N 1
ATOM 1755 C CA . LEU A 1 240 ? -10.829 2.968 14.579 1.00 88.44 240 LEU A CA 1
ATOM 1756 C C . LEU A 1 240 ? -10.313 1.889 13.622 1.00 88.44 240 LEU A C 1
ATOM 1758 O O . LEU A 1 240 ? -9.902 2.229 12.514 1.00 88.44 240 LEU A O 1
ATOM 1762 N N . GLU A 1 241 ? -10.486 0.615 13.968 1.00 89.75 241 GLU A N 1
ATOM 1763 C CA . GLU A 1 241 ? -10.022 -0.522 13.162 1.00 89.75 241 GLU A CA 1
ATOM 1764 C C . GLU A 1 241 ? -10.713 -0.565 11.789 1.00 89.75 241 GLU A C 1
ATOM 1766 O O . GLU A 1 241 ? -10.061 -0.693 10.744 1.00 89.75 241 GLU A O 1
ATOM 1771 N N . PHE A 1 242 ? -12.039 -0.372 11.755 1.00 92.62 242 PHE A N 1
ATOM 1772 C CA . PHE A 1 242 ? 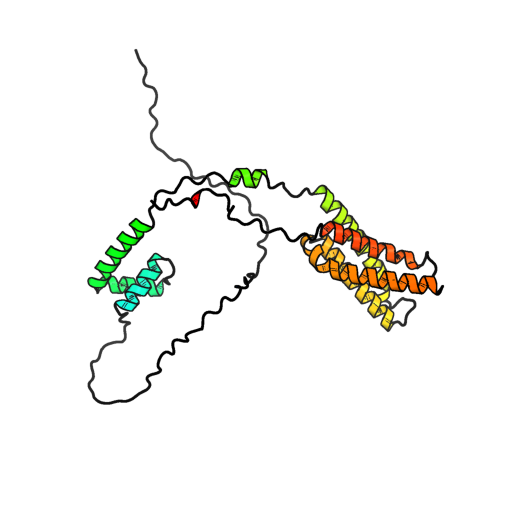-12.777 -0.267 10.488 1.00 92.62 242 PHE A CA 1
ATOM 1773 C C . PHE A 1 242 ? -12.371 0.969 9.688 1.00 92.62 242 PHE A C 1
ATOM 1775 O O . PHE A 1 242 ? -12.262 0.902 8.460 1.00 92.62 242 PHE A O 1
ATOM 1782 N N . SER A 1 243 ? -12.113 2.091 10.363 1.00 93.88 243 SER A N 1
ATOM 1783 C CA . SER A 1 243 ? -11.616 3.305 9.710 1.00 93.88 243 SER A CA 1
ATOM 1784 C C . SER A 1 243 ? -10.246 3.058 9.074 1.00 93.88 243 SER A C 1
ATOM 1786 O O . SER A 1 243 ? -10.032 3.429 7.918 1.00 93.88 243 SER A O 1
ATOM 1788 N N . GLY A 1 244 ? -9.347 2.362 9.776 1.00 93.94 244 GLY A N 1
ATOM 1789 C CA . GLY A 1 244 ? -8.050 1.919 9.270 1.00 93.94 244 GLY A CA 1
ATOM 1790 C C . GLY A 1 244 ? -8.188 1.063 8.011 1.00 93.94 244 GLY A C 1
ATOM 1791 O O . GLY A 1 244 ? -7.557 1.366 6.995 1.00 93.94 244 GLY A O 1
ATOM 1792 N N . LEU A 1 245 ? -9.078 0.063 8.020 1.00 95.19 245 LEU A N 1
ATOM 1793 C CA . LEU A 1 245 ? -9.376 -0.760 6.841 1.00 95.19 245 LEU A CA 1
ATOM 1794 C C . LEU A 1 245 ? -9.843 0.086 5.647 1.00 95.19 245 LEU A C 1
ATOM 1796 O O . LEU A 1 245 ? -9.315 -0.063 4.541 1.00 95.19 245 LEU A O 1
ATOM 1800 N N . VAL A 1 246 ? -10.810 0.984 5.856 1.00 94.81 246 VAL A N 1
ATOM 1801 C CA . VAL A 1 246 ? -11.341 1.848 4.788 1.00 94.81 246 VAL A CA 1
ATOM 1802 C C . VAL A 1 246 ? -10.237 2.731 4.206 1.00 94.81 246 VAL A C 1
ATOM 1804 O O . VAL A 1 246 ? -10.106 2.829 2.984 1.00 94.81 246 VAL A O 1
ATOM 1807 N N . LEU A 1 247 ? -9.395 3.327 5.050 1.00 94.75 247 LEU A N 1
ATOM 1808 C CA . LEU A 1 247 ? -8.291 4.186 4.617 1.00 94.75 247 LEU A CA 1
ATOM 1809 C C . LEU A 1 247 ? -7.213 3.403 3.850 1.00 94.75 247 LEU A C 1
ATOM 1811 O O . LEU A 1 247 ? -6.736 3.870 2.810 1.00 94.75 247 LEU A O 1
ATOM 1815 N N . VAL A 1 248 ? -6.862 2.192 4.300 1.00 94.25 248 VAL A N 1
ATOM 1816 C CA . VAL A 1 248 ? -5.942 1.300 3.570 1.00 94.25 248 VAL A CA 1
ATOM 1817 C C . VAL A 1 248 ? -6.538 0.897 2.223 1.00 94.25 248 VAL A C 1
ATOM 1819 O O . VAL A 1 248 ? -5.828 0.915 1.217 1.00 94.25 248 VAL A O 1
ATOM 1822 N N . TRP A 1 249 ? -7.836 0.596 2.160 1.00 92.88 249 TRP A N 1
ATOM 1823 C CA . TRP A 1 249 ? -8.520 0.284 0.905 1.00 92.88 249 TRP A CA 1
ATOM 1824 C C . TRP A 1 249 ? -8.515 1.468 -0.069 1.00 92.88 249 TRP A C 1
ATOM 1826 O O . TRP A 1 249 ? -8.214 1.299 -1.253 1.00 92.88 249 TRP A O 1
ATOM 1836 N N . MET A 1 250 ? -8.750 2.685 0.427 1.00 91.06 250 MET A N 1
ATOM 1837 C CA . MET A 1 250 ? -8.645 3.911 -0.370 1.00 91.06 250 MET A CA 1
ATOM 1838 C C . MET A 1 250 ? -7.222 4.149 -0.901 1.00 91.06 250 MET A C 1
ATOM 1840 O O . MET A 1 250 ? -7.075 4.635 -2.025 1.00 91.06 250 MET A O 1
ATOM 1844 N N . LEU A 1 251 ? -6.184 3.792 -0.131 1.00 88.94 251 LEU A N 1
ATOM 1845 C CA . LEU A 1 251 ? -4.776 3.896 -0.546 1.00 88.94 251 LEU A CA 1
ATOM 1846 C C . LEU A 1 251 ? -4.348 2.802 -1.523 1.00 88.94 251 LEU A C 1
ATOM 1848 O O . LEU A 1 251 ? -3.592 3.088 -2.452 1.00 88.94 251 LEU A O 1
ATOM 1852 N N . ALA A 1 252 ? -4.828 1.573 -1.336 1.00 86.75 252 ALA A N 1
ATOM 1853 C CA . ALA A 1 252 ? -4.635 0.496 -2.298 1.00 86.75 252 ALA A CA 1
ATOM 1854 C C . ALA A 1 252 ? -5.322 0.853 -3.629 1.00 86.75 252 ALA A C 1
ATOM 1856 O O . ALA A 1 252 ? -4.781 0.628 -4.707 1.00 86.75 252 ALA A O 1
ATOM 1857 N N . GLY A 1 253 ? -6.485 1.502 -3.582 1.00 78.56 253 GLY A N 1
ATOM 1858 C CA . GLY A 1 253 ? -7.271 1.790 -4.774 1.00 78.56 253 GLY A CA 1
ATOM 1859 C C . GLY A 1 253 ? -7.921 0.519 -5.322 1.00 78.56 253 GLY A C 1
ATOM 1860 O O . GLY A 1 253 ? -8.160 -0.446 -4.600 1.00 78.56 253 GLY A O 1
ATOM 1861 N N . ARG A 1 254 ? -8.258 0.507 -6.617 1.00 65.88 254 ARG A N 1
ATOM 1862 C CA . ARG A 1 254 ? -8.907 -0.659 -7.233 1.00 65.88 254 ARG A CA 1
ATOM 1863 C C . ARG A 1 254 ? -7.882 -1.782 -7.456 1.00 65.88 254 ARG A C 1
ATOM 1865 O O . ARG A 1 254 ? -6.960 -1.560 -8.243 1.00 65.88 254 ARG A O 1
ATOM 1872 N N . PRO A 1 255 ? -8.066 -2.991 -6.886 1.00 55.38 255 PRO A N 1
ATOM 1873 C CA . PRO A 1 255 ? -7.308 -4.187 -7.251 1.00 55.38 255 PRO A CA 1
ATOM 1874 C C . PRO A 1 255 ? -7.767 -4.683 -8.629 1.00 55.38 255 PRO A C 1
ATOM 1876 O O . PRO A 1 255 ? -8.323 -5.765 -8.778 1.00 55.38 255 PRO A O 1
ATOM 1879 N N . ALA A 1 256 ? -7.608 -3.857 -9.660 1.00 55.66 256 ALA A N 1
ATOM 1880 C CA . ALA A 1 256 ? -7.776 -4.301 -11.029 1.00 55.66 256 ALA A CA 1
ATOM 1881 C C . ALA A 1 256 ? -6.396 -4.755 -11.513 1.00 55.66 256 ALA A C 1
ATOM 1883 O O . ALA A 1 256 ? -5.484 -3.920 -11.550 1.00 55.66 256 ALA A O 1
ATOM 1884 N N . PRO A 1 257 ? -6.202 -6.034 -11.891 1.00 54.78 257 PRO A N 1
ATOM 1885 C CA . PRO A 1 257 ? -5.004 -6.404 -12.626 1.00 54.78 257 PRO A CA 1
ATOM 1886 C C . PRO A 1 257 ? -4.925 -5.467 -13.828 1.00 54.78 257 PRO A C 1
ATOM 1888 O O . PRO A 1 257 ? -5.887 -5.358 -14.597 1.00 54.78 257 PRO A O 1
ATOM 1891 N N . ARG A 1 258 ? -3.820 -4.718 -13.952 1.00 57.31 258 ARG A N 1
ATOM 1892 C CA . ARG A 1 258 ? -3.580 -3.903 -15.145 1.00 57.31 258 ARG A CA 1
ATOM 1893 C C . ARG A 1 258 ? -3.711 -4.862 -16.316 1.00 57.31 258 ARG A C 1
ATOM 1895 O O . ARG A 1 258 ? -2.889 -5.766 -16.445 1.00 57.31 258 ARG A O 1
ATOM 1902 N N . ARG A 1 259 ? -4.769 -4.717 -17.123 1.00 56.69 259 ARG A N 1
ATOM 1903 C CA . ARG A 1 259 ? -4.883 -5.485 -18.361 1.00 56.69 259 ARG A CA 1
ATOM 1904 C C . ARG A 1 259 ? -3.618 -5.163 -19.141 1.00 56.69 259 ARG A C 1
ATOM 1906 O O . ARG A 1 259 ? -3.430 -4.012 -19.531 1.00 56.69 259 ARG A O 1
ATOM 1913 N N . LEU A 1 260 ? -2.734 -6.150 -19.280 1.00 57.81 260 LEU A N 1
ATOM 1914 C CA . LEU A 1 260 ? -1.603 -6.080 -20.190 1.00 57.81 260 LEU A CA 1
ATOM 1915 C C . LEU A 1 260 ? -2.211 -5.789 -21.556 1.00 57.81 260 LEU A C 1
ATOM 1917 O O . LEU A 1 260 ? -2.853 -6.648 -22.156 1.00 57.81 260 LEU A O 1
ATOM 1921 N N . LYS A 1 261 ? -2.117 -4.532 -21.988 1.00 62.00 261 LYS A N 1
ATOM 1922 C CA . LYS A 1 261 ? -2.507 -4.163 -23.337 1.00 62.00 261 LYS A CA 1
ATOM 1923 C C . LYS A 1 261 ? -1.466 -4.840 -24.232 1.00 62.00 261 LYS A C 1
ATOM 1925 O O . LYS A 1 261 ? -0.279 -4.597 -23.999 1.00 62.00 261 LYS A O 1
ATOM 1930 N N . PRO A 1 262 ? -1.851 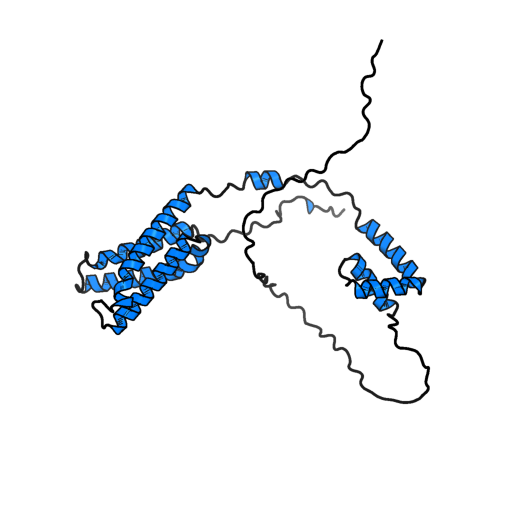-5.738 -25.154 1.00 61.00 262 PRO A N 1
ATOM 1931 C CA . PRO A 1 262 ? -0.878 -6.369 -26.031 1.00 61.00 262 PRO A CA 1
ATOM 1932 C C . PRO A 1 262 ? -0.092 -5.267 -26.751 1.00 61.00 262 PRO A C 1
ATOM 1934 O O . PRO A 1 262 ? -0.681 -4.330 -27.286 1.00 61.00 262 PRO A O 1
ATOM 1937 N N . ILE A 1 263 ? 1.240 -5.347 -26.680 1.00 63.78 263 ILE A N 1
ATOM 1938 C CA . ILE A 1 263 ? 2.166 -4.365 -27.275 1.00 63.78 263 ILE A CA 1
ATOM 1939 C C . ILE A 1 263 ? 2.029 -4.357 -28.806 1.00 63.78 263 ILE A C 1
ATOM 1941 O O . ILE A 1 263 ? 2.327 -3.362 -29.456 1.00 63.78 263 ILE A O 1
ATOM 1945 N N . VAL A 1 264 ? 1.513 -5.449 -29.371 1.00 63.53 264 VAL A N 1
ATOM 1946 C CA . VAL A 1 264 ? 1.208 -5.584 -30.790 1.00 63.53 264 VAL A CA 1
ATOM 1947 C C . VAL A 1 264 ? -0.299 -5.461 -30.975 1.00 63.53 264 VAL A C 1
ATOM 1949 O O . VAL A 1 264 ? -1.060 -6.310 -30.512 1.00 63.53 264 VAL A O 1
ATOM 1952 N N . ASP A 1 265 ? -0.721 -4.392 -31.645 1.00 64.12 265 ASP A N 1
ATOM 1953 C CA . ASP A 1 265 ? -2.077 -4.272 -32.165 1.00 64.12 265 ASP A CA 1
ATOM 1954 C C . ASP A 1 265 ? -2.228 -5.247 -33.350 1.00 64.12 265 ASP A C 1
ATOM 1956 O O . ASP A 1 265 ? -1.556 -5.063 -34.370 1.00 64.12 265 ASP A O 1
ATOM 1960 N N . PRO A 1 266 ? -3.079 -6.287 -33.257 1.00 59.34 266 PRO A N 1
ATOM 1961 C CA . PRO A 1 266 ? -3.283 -7.236 -34.350 1.00 59.34 266 PRO A CA 1
ATOM 1962 C C . PRO A 1 266 ? -3.903 -6.590 -35.601 1.00 59.34 266 PRO A C 1
ATOM 1964 O O . PRO A 1 266 ? -3.925 -7.219 -36.657 1.00 59.34 266 PRO A O 1
ATOM 1967 N N . SER A 1 267 ? -4.392 -5.347 -35.513 1.00 61.75 267 SER A N 1
ATOM 1968 C CA . SER A 1 267 ? -4.885 -4.583 -36.662 1.00 61.75 267 SER A CA 1
ATOM 1969 C C . SER A 1 267 ? -3.790 -3.824 -37.427 1.00 61.75 267 SER A C 1
ATOM 1971 O O . SER A 1 267 ? -4.089 -3.217 -38.458 1.00 61.75 267 SER A O 1
ATOM 1973 N N . HIS A 1 268 ? -2.520 -3.883 -36.990 1.00 56.19 268 HIS A N 1
ATOM 1974 C CA . HIS A 1 268 ? -1.425 -3.228 -37.705 1.00 56.19 268 HIS A CA 1
ATOM 1975 C C . HIS A 1 268 ? -1.256 -3.841 -39.115 1.00 56.19 268 HIS A C 1
ATOM 1977 O O . HIS A 1 268 ? -0.957 -5.032 -39.246 1.00 56.19 268 HIS A O 1
ATOM 1983 N N . PRO A 1 269 ? -1.394 -3.053 -40.199 1.00 57.66 269 PRO A N 1
ATOM 1984 C CA . PRO A 1 269 ? -1.498 -3.551 -41.577 1.00 57.66 269 PRO A CA 1
ATOM 1985 C C . PRO A 1 269 ? -0.208 -4.166 -42.156 1.00 57.66 269 PRO A C 1
ATOM 1987 O O . PRO A 1 269 ? -0.193 -4.562 -43.321 1.00 57.66 269 PRO A O 1
ATOM 1990 N N . ALA A 1 270 ? 0.860 -4.295 -41.363 1.00 56.00 270 ALA A N 1
ATOM 1991 C CA . ALA A 1 270 ? 2.171 -4.782 -41.803 1.00 56.00 270 ALA A CA 1
ATOM 1992 C C . ALA A 1 270 ? 2.225 -6.293 -42.113 1.00 56.00 270 ALA A C 1
ATOM 1994 O O . ALA A 1 270 ? 3.208 -6.755 -42.680 1.00 56.00 270 ALA A O 1
ATOM 1995 N N . HIS A 1 271 ? 1.177 -7.067 -41.803 1.00 51.50 271 HIS A N 1
ATOM 1996 C CA . HIS A 1 271 ? 1.138 -8.508 -42.102 1.00 51.50 271 HIS A CA 1
ATOM 1997 C C . HIS A 1 271 ? 0.487 -8.884 -43.441 1.00 51.50 271 HIS A C 1
ATOM 1999 O O . HIS A 1 271 ? 0.394 -10.069 -43.759 1.00 51.50 271 HIS A O 1
ATOM 2005 N N . ARG A 1 272 ? 0.099 -7.917 -44.284 1.00 49.28 272 ARG A N 1
ATOM 2006 C CA . ARG A 1 272 ? -0.266 -8.206 -45.684 1.00 49.28 272 ARG A CA 1
ATOM 2007 C C . ARG A 1 272 ? 0.983 -8.325 -46.562 1.00 49.28 272 ARG A C 1
ATOM 2009 O O . ARG A 1 272 ? 1.188 -7.535 -47.481 1.00 49.28 272 ARG A O 1
ATOM 2016 N N . LEU A 1 273 ? 1.810 -9.336 -46.300 1.00 49.75 273 LEU A N 1
ATOM 2017 C CA . LEU A 1 273 ? 2.750 -9.816 -47.309 1.00 49.75 273 LEU A CA 1
ATOM 2018 C C . LEU A 1 273 ? 1.938 -10.557 -48.374 1.00 49.75 273 LEU A C 1
ATOM 2020 O O . LEU A 1 273 ? 1.319 -11.589 -48.123 1.00 49.75 273 LEU A O 1
ATOM 2024 N N . ARG A 1 274 ? 1.880 -9.934 -49.551 1.00 45.69 274 ARG A N 1
ATOM 2025 C CA . ARG A 1 274 ? 1.300 -10.473 -50.777 1.00 45.69 274 ARG A CA 1
ATOM 2026 C C . ARG A 1 274 ? 2.042 -11.759 -51.139 1.00 45.69 274 ARG A C 1
ATOM 2028 O O . ARG A 1 274 ? 3.214 -11.707 -51.490 1.00 45.69 274 ARG A O 1
ATOM 2035 N N . HIS A 1 275 ? 1.349 -12.890 -51.073 1.00 47.09 275 HIS A N 1
ATOM 2036 C CA . HIS A 1 275 ? 1.676 -14.033 -51.913 1.00 47.09 275 HIS A CA 1
ATOM 2037 C C . HIS A 1 275 ? 1.070 -13.759 -53.292 1.00 47.09 275 HIS A C 1
ATOM 2039 O O . HIS A 1 275 ? -0.144 -13.854 -53.468 1.00 47.09 275 HIS A O 1
ATOM 2045 N N . THR A 1 276 ? 1.918 -13.353 -54.230 1.00 49.75 276 THR A N 1
ATOM 2046 C CA . THR A 1 276 ? 1.681 -13.403 -55.679 1.00 49.75 276 THR A CA 1
ATOM 2047 C C . THR A 1 276 ? 2.939 -13.936 -56.318 1.00 49.75 276 THR A C 1
ATOM 2049 O O . THR A 1 276 ? 4.004 -13.387 -55.953 1.00 49.75 276 THR A O 1
#

Sequence (276 aa):
MGEVVGLAGPGEVGAEPPDVGLDRAYERFQGLTVPRLGVGREAVQVQHRAILSSGAGTPCITDVTCCVVDCEQTRVVLSAQLDQEASPIEAGAANAHLGRCPACRDWWADIGRLNRVLRVRVAEPVPDIATPVLARVHPPRTGRGQWVRIALAIVAASELVLAAPGLVLGDGAAAVHDARHLGSFGVAVSIGLLYVAWRPARAFGILPIVTALALTMLVSATVDVAHGRVTSFGEAHHVLEFSGLVLVWMLAGRPAPRRLKPIVDPSHPAHRLRHT

Foldseek 3Di:
DDDDDDDDDDDDDDPDDPPPDPPDDDDPDDDDDDDDDDDDDPPPPPPPDPDDDDDDDDDDDDDDPDDPCDLVNLVVLLVCVLVVNHDPVSPVVSVVVCVPDVVSVVVSVVVVVVSCVVPDDDDDPDPPPPVVVVVPDDDPPPPPLLVLLVLLLVLLVVLLVVLQCLQPVVDDPDPSVVSNVSSVVSNVVSVVSNVCSVVVVCLVVCLVVLVVVLVVVVVVVVVCVVVVVDDPVRCVNSVSSVSNNVSSCVSVDDPDDPPPPPPDDPPPPVPPPDPD

Radius of gyration: 35.9 Å; chains: 1; bounding box: 87×93×89 Å

pLDDT: mean 72.93, std 23.62, range [27.14, 97.44]

Secondary structure (DSSP, 8-state):
-----------------------S----------------------------------------------HHHHHHHHHHHHTT-S-HHHHHHHHHHHTT-HHHHHHHHHHHHHHHHHH--PPP-----HHHHHHH-PPP-HHHHHHHHHHHHHHHHHHHHHHHHHHHT--SSS-HHHHHHHHHHHHHHHHHHHHHHH-GGGHHHHHHHHHHHHHHHHHHHHHHHHTTSS-TTGGGGHHHHHHHHHHHHHHH----------SS-TT-GGG-----